Protein AF-A0A151MC25-F1 (afdb_monomer)

Structure (mmCIF, N/CA/C/O backbone):
data_AF-A0A151MC25-F1
#
_entry.id   AF-A0A151MC25-F1
#
loop_
_atom_site.group_PDB
_atom_site.id
_atom_site.type_symbol
_atom_site.label_atom_id
_atom_site.label_alt_id
_atom_site.label_comp_id
_atom_site.label_asym_id
_atom_site.label_entity_id
_atom_site.label_seq_id
_atom_site.pdbx_PDB_ins_code
_atom_site.Cartn_x
_atom_site.Cartn_y
_atom_site.Cartn_z
_atom_site.occupancy
_atom_site.B_iso_or_equiv
_atom_site.auth_seq_id
_atom_site.auth_comp_id
_atom_site.auth_asym_id
_atom_site.auth_atom_id
_atom_site.pdbx_PDB_model_num
ATOM 1 N N . MET A 1 1 ? 89.352 -36.127 -67.874 1.00 38.62 1 MET A N 1
ATOM 2 C CA . MET A 1 1 ? 88.710 -35.243 -66.881 1.00 38.62 1 MET A CA 1
ATOM 3 C C . MET A 1 1 ? 87.278 -35.002 -67.327 1.00 38.62 1 MET A C 1
ATOM 5 O O . MET A 1 1 ? 87.094 -34.119 -68.136 1.00 38.62 1 MET A O 1
ATOM 9 N N . PHE A 1 2 ? 86.301 -35.802 -66.887 1.00 30.55 2 PHE A N 1
ATOM 10 C CA . PHE A 1 2 ? 84.877 -35.431 -66.924 1.00 30.55 2 PHE A CA 1
ATOM 11 C C . PHE A 1 2 ? 84.136 -36.249 -65.858 1.00 30.55 2 PHE A C 1
ATOM 13 O O . PHE A 1 2 ? 84.093 -37.475 -65.927 1.00 30.55 2 PHE A O 1
ATOM 20 N N . ASN A 1 3 ? 83.652 -35.545 -64.834 1.00 30.67 3 ASN A N 1
ATOM 21 C CA . ASN A 1 3 ? 82.920 -36.084 -63.689 1.00 30.67 3 ASN A CA 1
ATOM 22 C C . ASN A 1 3 ? 81.436 -36.269 -64.032 1.00 30.67 3 ASN A C 1
ATOM 24 O O . ASN A 1 3 ? 80.828 -35.402 -64.657 1.00 30.67 3 ASN A O 1
ATOM 28 N N . PHE A 1 4 ? 80.864 -37.370 -63.548 1.00 36.84 4 PHE A N 1
ATOM 29 C CA . PHE A 1 4 ? 79.425 -37.633 -63.460 1.00 36.84 4 PHE A CA 1
ATOM 30 C C . PHE A 1 4 ? 78.938 -37.460 -62.006 1.00 36.84 4 PHE A C 1
ATOM 32 O O . PHE A 1 4 ? 79.755 -37.529 -61.093 1.00 36.84 4 PHE A O 1
ATOM 39 N N . HIS A 1 5 ? 77.606 -37.341 -61.844 1.00 34.91 5 HIS A N 1
ATOM 40 C CA . HIS A 1 5 ? 76.766 -37.216 -60.623 1.00 34.91 5 HIS A CA 1
ATOM 41 C C . HIS A 1 5 ? 76.363 -35.779 -60.234 1.00 34.91 5 HIS A C 1
ATOM 43 O O . HIS A 1 5 ? 77.189 -34.882 -60.256 1.00 34.91 5 HIS A O 1
ATOM 49 N N . PHE A 1 6 ? 75.121 -35.447 -59.850 1.00 30.72 6 PHE A N 1
ATOM 50 C CA . PHE A 1 6 ? 73.870 -36.179 -59.572 1.00 30.72 6 PHE A CA 1
ATOM 51 C C . PHE A 1 6 ? 72.717 -35.147 -59.669 1.00 30.72 6 PHE A C 1
ATOM 53 O O . PHE A 1 6 ? 72.862 -34.039 -59.153 1.00 30.72 6 PHE A O 1
ATOM 60 N N . GLN A 1 7 ? 71.577 -35.461 -60.299 1.00 40.75 7 GLN A N 1
ATOM 61 C CA . GLN A 1 7 ? 70.378 -34.606 -60.245 1.00 40.75 7 GLN A CA 1
ATOM 62 C C . GLN A 1 7 ? 69.626 -34.840 -58.927 1.00 40.75 7 GLN A C 1
ATOM 64 O O . GLN A 1 7 ? 69.287 -35.975 -58.604 1.00 40.75 7 GLN A O 1
ATOM 69 N N . LYS A 1 8 ? 69.302 -33.765 -58.197 1.00 37.19 8 LYS A N 1
ATOM 70 C CA . LYS A 1 8 ? 68.287 -33.777 -57.134 1.00 37.19 8 LYS A CA 1
ATOM 71 C C . LYS A 1 8 ? 67.234 -32.725 -57.473 1.00 37.19 8 LYS A C 1
ATOM 73 O O . LYS A 1 8 ? 67.553 -31.542 -57.583 1.00 37.19 8 LYS A O 1
ATOM 78 N N . GLY A 1 9 ? 66.009 -33.188 -57.715 1.00 43.44 9 GLY A N 1
ATOM 79 C CA . GLY A 1 9 ? 64.860 -32.349 -58.037 1.00 43.44 9 GLY A CA 1
ATOM 80 C C . GLY A 1 9 ? 64.548 -31.345 -56.927 1.00 43.44 9 GLY A C 1
ATOM 81 O O . GLY A 1 9 ? 64.788 -31.610 -55.749 1.00 43.44 9 GLY A O 1
ATOM 82 N N . ARG A 1 10 ? 64.010 -30.188 -57.319 1.00 38.06 10 ARG A N 1
ATOM 83 C CA . ARG A 1 10 ? 63.304 -29.275 -56.419 1.00 38.06 10 ARG A CA 1
ATOM 84 C C . ARG A 1 10 ? 61.880 -29.109 -56.929 1.00 38.06 10 ARG A C 1
ATOM 86 O O . ARG A 1 10 ? 61.659 -28.735 -58.080 1.00 38.06 10 ARG A O 1
ATOM 93 N N . GLU A 1 11 ? 60.962 -29.497 -56.059 1.00 40.81 11 GLU A N 1
ATOM 94 C CA . GLU A 1 11 ? 59.525 -29.591 -56.255 1.00 40.81 11 GLU A CA 1
ATOM 95 C C . GLU A 1 11 ? 58.861 -28.216 -56.378 1.00 40.81 11 GLU A C 1
ATOM 97 O O . GLU A 1 11 ? 59.339 -27.199 -55.875 1.00 40.81 11 GLU A O 1
ATOM 102 N N . LYS A 1 12 ? 57.725 -28.218 -57.079 1.00 44.09 12 LYS A N 1
ATOM 103 C CA . LYS A 1 12 ? 56.773 -27.115 -57.188 1.00 44.09 12 LYS A CA 1
ATOM 104 C C . LYS A 1 12 ? 55.938 -27.036 -55.901 1.00 44.09 12 LYS A C 1
ATOM 106 O O . LYS A 1 12 ? 54.791 -27.467 -55.893 1.00 44.09 12 LYS A O 1
ATOM 111 N N . GLU A 1 13 ? 56.482 -26.468 -54.835 1.00 48.81 13 GLU A N 1
ATOM 112 C CA . GLU A 1 13 ? 55.715 -26.095 -53.637 1.00 48.81 13 GLU A CA 1
ATOM 113 C C . GLU A 1 13 ? 55.647 -24.566 -53.546 1.00 48.81 13 GLU A C 1
ATOM 115 O O . GLU A 1 13 ? 56.547 -23.921 -53.021 1.00 48.81 13 GLU A O 1
ATOM 120 N N . SER A 1 14 ? 54.621 -23.946 -54.134 1.00 53.69 14 SER A N 1
ATOM 121 C CA . SER A 1 14 ? 54.355 -22.513 -53.886 1.00 53.69 14 SER A CA 1
ATOM 122 C C . SER A 1 14 ? 52.929 -22.064 -54.217 1.00 53.69 14 SER A C 1
ATOM 124 O O . SER A 1 14 ? 52.441 -21.104 -53.629 1.00 53.69 14 SER A O 1
ATOM 126 N N . GLY A 1 15 ? 52.216 -22.758 -55.110 1.00 51.25 15 GLY A N 1
ATOM 127 C CA . GLY A 1 15 ? 50.831 -22.408 -55.460 1.00 51.25 15 GLY A CA 1
ATOM 128 C C . GLY A 1 15 ? 49.778 -22.904 -54.461 1.00 51.25 15 GLY A C 1
ATOM 129 O O . GLY A 1 15 ? 48.829 -22.188 -54.152 1.00 51.25 15 GLY A O 1
ATOM 130 N N . SER A 1 16 ? 49.953 -24.113 -53.921 1.00 53.09 16 SER A N 1
ATOM 131 C CA . SER A 1 16 ? 48.947 -24.795 -53.094 1.00 53.09 16 SER A CA 1
ATOM 132 C C . SER A 1 16 ? 48.863 -24.256 -51.663 1.00 53.09 16 SER A C 1
ATOM 134 O O . SER A 1 16 ? 47.763 -24.104 -51.135 1.00 53.09 16 SER A O 1
ATOM 136 N N . GLU A 1 17 ? 49.990 -23.911 -51.033 1.00 53.66 17 GLU A N 1
ATOM 137 C CA . GLU A 1 17 ? 50.002 -23.368 -49.666 1.00 53.66 17 GLU A CA 1
ATOM 138 C C . GLU A 1 17 ? 49.425 -21.951 -49.585 1.00 53.66 17 GLU A C 1
ATOM 140 O O . GLU A 1 17 ? 48.673 -21.645 -48.659 1.00 53.66 17 GLU A O 1
ATOM 145 N N . LEU A 1 18 ? 49.707 -21.102 -50.577 1.00 55.94 18 LEU A N 1
ATOM 146 C CA . LEU A 1 18 ? 49.169 -19.741 -50.667 1.00 55.94 18 LEU A CA 1
ATOM 147 C C . LEU A 1 18 ? 47.653 -19.735 -50.917 1.00 55.94 18 LEU A C 1
ATOM 149 O O . LEU A 1 18 ? 46.936 -18.923 -50.328 1.00 55.94 18 LEU A O 1
ATOM 153 N N . GLU A 1 19 ? 47.134 -20.655 -51.736 1.00 57.59 19 GLU A N 1
ATOM 154 C CA . GLU A 1 19 ? 45.685 -20.837 -51.899 1.00 57.59 19 GLU A CA 1
ATOM 155 C C . GLU A 1 19 ? 45.020 -21.425 -50.651 1.00 57.59 19 GLU A C 1
ATOM 157 O O . GLU A 1 19 ? 43.921 -21.002 -50.283 1.00 57.59 19 GLU A O 1
ATOM 162 N N . LEU A 1 20 ? 45.681 -22.359 -49.960 1.00 52.81 20 LEU A N 1
ATOM 163 C CA . LEU A 1 20 ? 45.168 -22.953 -48.727 1.00 52.81 20 LEU A CA 1
ATOM 164 C C . LEU A 1 20 ? 45.132 -21.931 -47.580 1.00 52.81 20 LEU A C 1
ATOM 166 O O . LEU A 1 20 ? 44.162 -21.894 -46.822 1.00 52.81 20 LEU A O 1
ATOM 170 N N . GLN A 1 21 ? 46.139 -21.059 -47.477 1.00 58.50 21 GLN A N 1
ATOM 171 C CA . GLN A 1 21 ? 46.165 -19.952 -46.517 1.00 58.50 21 GLN A CA 1
ATOM 172 C C . GLN A 1 21 ? 45.106 -18.888 -46.835 1.00 58.50 21 GLN A C 1
ATOM 174 O O . GLN A 1 21 ? 44.407 -18.449 -45.921 1.00 58.50 21 GLN A O 1
ATOM 179 N N . LYS A 1 22 ? 44.903 -18.533 -48.114 1.00 54.03 22 LYS A N 1
ATOM 180 C CA . LYS A 1 22 ? 43.809 -17.638 -48.538 1.00 54.03 22 LYS A CA 1
ATOM 181 C C . LYS A 1 22 ? 42.427 -18.243 -48.270 1.00 54.03 22 LYS A C 1
ATOM 183 O O . LYS A 1 22 ? 41.544 -17.552 -47.770 1.00 54.03 22 LYS A O 1
ATOM 188 N N . LYS A 1 23 ? 42.215 -19.540 -48.522 1.00 55.22 23 LYS A N 1
ATOM 189 C CA . LYS A 1 23 ? 40.953 -20.222 -48.173 1.00 55.22 23 LYS A CA 1
ATOM 190 C C . LYS A 1 23 ? 40.713 -20.247 -46.662 1.00 55.22 23 LYS A C 1
ATOM 192 O O . LYS A 1 23 ? 39.598 -19.964 -46.232 1.00 55.22 23 LYS A O 1
ATOM 197 N N . LYS A 1 24 ? 41.746 -20.523 -45.854 1.00 57.19 24 LYS A N 1
ATOM 198 C CA . LYS A 1 24 ? 41.664 -20.502 -44.381 1.00 57.19 24 LYS A CA 1
ATOM 199 C C . LYS A 1 24 ? 41.358 -19.104 -43.833 1.00 57.19 24 LYS A C 1
ATOM 201 O O . LYS A 1 24 ? 40.526 -18.989 -42.936 1.00 57.19 24 LYS A O 1
ATOM 206 N N . SER A 1 25 ? 41.964 -18.048 -44.381 1.00 58.19 25 SER A N 1
ATOM 207 C CA . SER A 1 25 ? 41.665 -16.670 -43.967 1.00 58.19 25 SER A CA 1
ATOM 208 C C . SER A 1 25 ? 40.246 -16.247 -44.358 1.00 58.19 25 SER A C 1
ATOM 210 O O . SER A 1 25 ? 39.551 -15.632 -43.556 1.00 58.19 25 SER A O 1
ATOM 212 N N . THR A 1 26 ? 39.762 -16.658 -45.532 1.00 59.62 26 THR A N 1
ATOM 213 C CA . THR A 1 26 ? 38.399 -16.340 -45.989 1.00 59.62 26 THR A CA 1
ATOM 214 C C . THR A 1 26 ? 37.328 -17.085 -45.176 1.00 59.62 26 THR A C 1
ATOM 216 O O . THR A 1 26 ? 36.330 -16.485 -44.784 1.00 59.62 26 THR A O 1
ATOM 219 N N . LEU A 1 27 ? 37.558 -18.361 -44.835 1.00 59.94 27 LEU A N 1
ATOM 220 C CA . LEU A 1 27 ? 36.696 -19.150 -43.938 1.00 59.94 27 LEU A CA 1
ATOM 221 C C . LEU A 1 27 ? 36.665 -18.582 -42.509 1.00 59.94 27 LEU A C 1
ATOM 223 O O . LEU A 1 27 ? 35.609 -18.562 -41.876 1.00 59.94 27 LEU A O 1
ATOM 227 N N . SER A 1 28 ? 37.802 -18.087 -42.014 1.00 67.31 28 SER A N 1
ATOM 228 C CA . SER A 1 28 ? 37.920 -17.392 -40.722 1.00 67.31 28 SER A CA 1
ATOM 229 C C . SER A 1 28 ? 37.102 -16.093 -40.694 1.00 67.31 28 SER A C 1
ATOM 231 O O . SER A 1 28 ? 36.333 -15.851 -39.765 1.00 67.31 28 SER A O 1
ATOM 233 N N . VAL A 1 29 ? 37.169 -15.291 -41.761 1.00 65.88 29 VAL A N 1
ATOM 234 C CA . VAL A 1 29 ? 36.384 -14.052 -41.873 1.00 65.88 29 VAL A CA 1
ATOM 235 C C . VAL A 1 29 ? 34.886 -14.344 -42.019 1.00 65.88 29 VAL A C 1
ATOM 237 O O . VAL A 1 29 ? 34.077 -13.678 -41.379 1.00 65.88 29 VAL A O 1
ATOM 240 N N . GLN A 1 30 ? 34.493 -15.359 -42.796 1.00 63.78 30 GLN A N 1
ATOM 241 C CA . GLN A 1 30 ? 33.086 -15.757 -42.941 1.00 63.78 30 GLN A CA 1
ATOM 242 C C . GLN A 1 30 ? 32.481 -16.291 -41.640 1.00 63.78 30 GLN A C 1
ATOM 244 O O . GLN A 1 30 ? 31.344 -15.955 -41.324 1.00 63.78 30 GLN A O 1
ATOM 249 N N . SER A 1 31 ? 33.228 -17.085 -40.869 1.00 65.00 31 SER A N 1
ATOM 250 C CA . SER A 1 31 ? 32.780 -17.594 -39.565 1.00 65.00 31 SER A CA 1
ATOM 251 C C . SER A 1 31 ? 32.709 -16.493 -38.503 1.00 65.00 31 SER A C 1
ATOM 253 O O . SER A 1 31 ? 31.756 -16.466 -37.724 1.00 65.00 31 SER A O 1
ATOM 255 N N . ALA A 1 32 ? 33.630 -15.524 -38.526 1.00 65.56 32 ALA A N 1
ATOM 256 C CA . ALA A 1 32 ? 33.551 -14.323 -37.698 1.00 65.56 32 ALA A CA 1
ATOM 257 C C . ALA A 1 32 ? 32.349 -13.438 -38.074 1.00 65.56 32 ALA A C 1
ATOM 259 O O . ALA A 1 32 ? 31.610 -13.011 -37.190 1.00 65.56 32 ALA A O 1
ATOM 260 N N . LEU A 1 33 ? 32.090 -13.220 -39.371 1.00 60.56 33 LEU A N 1
ATOM 261 C CA . LEU A 1 33 ? 30.874 -12.543 -39.835 1.00 60.56 33 LEU A CA 1
ATOM 262 C C . LEU A 1 33 ? 29.628 -13.299 -39.369 1.00 60.56 33 LEU A C 1
ATOM 264 O O . LEU A 1 33 ? 28.731 -12.701 -38.785 1.00 60.56 33 LEU A O 1
ATOM 268 N N . TYR A 1 34 ? 29.579 -14.616 -39.564 1.00 63.00 34 TYR A N 1
ATOM 269 C CA . TYR A 1 34 ? 28.436 -15.428 -39.159 1.00 63.00 34 TYR A CA 1
ATOM 270 C C . TYR A 1 34 ? 28.182 -15.322 -37.651 1.00 63.00 34 TYR A C 1
ATOM 272 O O . TYR A 1 34 ? 27.043 -15.131 -37.251 1.00 63.00 34 TYR A O 1
ATOM 280 N N . ALA A 1 35 ? 29.221 -15.331 -36.812 1.00 62.34 35 ALA A N 1
ATOM 281 C CA . ALA A 1 35 ? 29.096 -15.134 -35.366 1.00 62.34 35 ALA A CA 1
ATOM 282 C C . ALA A 1 35 ? 28.665 -13.706 -34.967 1.00 62.34 35 ALA A C 1
ATOM 284 O O . ALA A 1 35 ? 27.951 -13.525 -33.981 1.00 62.34 35 ALA A O 1
ATOM 285 N N . VAL A 1 36 ? 29.068 -12.685 -35.733 1.00 62.34 36 VAL A N 1
ATOM 286 C CA . VAL A 1 36 ? 28.658 -11.286 -35.518 1.00 62.34 36 VAL A CA 1
ATOM 287 C C . VAL A 1 36 ? 27.198 -11.059 -35.932 1.00 62.34 36 VAL A C 1
ATOM 289 O O . VAL A 1 36 ? 26.473 -10.348 -35.233 1.00 62.34 36 VAL A O 1
ATOM 292 N N . PHE A 1 37 ? 26.746 -11.687 -37.022 1.00 61.62 37 PHE A N 1
ATOM 293 C CA . PHE A 1 37 ? 25.394 -11.527 -37.569 1.00 61.62 37 PHE A CA 1
ATOM 294 C C . PHE A 1 37 ? 24.361 -12.490 -36.951 1.00 61.62 37 PHE A C 1
ATOM 296 O O . PHE A 1 37 ? 23.214 -12.092 -36.747 1.00 61.62 37 PHE A O 1
ATOM 303 N N . TYR A 1 38 ? 24.750 -13.711 -36.565 1.00 60.38 38 TYR A N 1
ATOM 304 C CA . TYR A 1 38 ? 23.901 -14.679 -35.856 1.00 60.38 38 TYR A CA 1
ATOM 305 C C . TYR A 1 38 ? 24.089 -14.590 -34.342 1.00 60.38 38 TYR A C 1
ATOM 307 O O . TYR A 1 38 ? 24.513 -15.531 -33.669 1.00 60.38 38 TYR A O 1
ATOM 315 N N . ARG A 1 39 ? 23.694 -13.457 -33.760 1.00 69.25 39 ARG A N 1
ATOM 316 C CA . ARG A 1 39 ? 23.384 -13.455 -32.328 1.00 69.25 39 ARG A CA 1
ATOM 317 C C . ARG A 1 39 ? 22.097 -14.240 -32.123 1.00 69.25 39 ARG A C 1
ATOM 319 O O . ARG A 1 39 ? 21.081 -13.917 -32.737 1.00 69.25 39 ARG A O 1
ATOM 326 N N . LYS A 1 40 ? 22.130 -15.258 -31.261 1.00 81.50 40 LYS A N 1
ATOM 327 C CA . LYS A 1 40 ? 20.924 -15.986 -30.850 1.00 81.50 40 LYS A CA 1
ATOM 328 C C . LYS A 1 40 ? 19.934 -14.973 -30.270 1.00 81.50 40 LYS A C 1
ATOM 330 O O . LYS A 1 40 ? 20.218 -14.346 -29.254 1.00 81.50 40 LYS A O 1
ATOM 335 N N . ARG A 1 41 ? 18.804 -14.779 -30.949 1.00 81.50 41 ARG A N 1
ATOM 336 C CA . ARG A 1 41 ? 17.711 -13.916 -30.489 1.00 81.50 41 ARG A CA 1
ATOM 337 C C . ARG A 1 41 ? 16.647 -14.771 -29.822 1.00 81.50 41 ARG A C 1
ATOM 339 O O . ARG A 1 41 ? 16.460 -15.930 -30.187 1.00 81.50 41 ARG A O 1
ATOM 346 N N . VAL A 1 42 ? 15.957 -14.181 -28.859 1.00 84.62 42 VAL A N 1
ATOM 347 C CA . VAL A 1 42 ? 14.803 -14.785 -28.197 1.00 84.62 42 VAL A CA 1
ATOM 348 C C . VAL A 1 42 ? 13.597 -13.916 -28.521 1.00 84.62 42 VAL A C 1
ATOM 350 O O . VAL A 1 42 ? 13.682 -12.694 -28.424 1.00 84.62 42 VAL A O 1
ATOM 353 N N . GLN A 1 43 ? 12.500 -14.538 -28.942 1.00 88.56 43 GLN A N 1
ATOM 354 C CA . GLN A 1 43 ? 11.207 -13.868 -29.035 1.00 88.56 43 GLN A CA 1
ATOM 355 C C . GLN A 1 43 ? 10.469 -14.071 -27.716 1.00 88.56 43 GLN A C 1
ATOM 357 O O . GLN A 1 43 ? 10.375 -15.195 -27.225 1.00 88.56 43 GLN A O 1
ATOM 362 N N . VAL A 1 44 ? 9.973 -12.980 -27.142 1.00 88.00 44 VAL A N 1
ATOM 363 C CA . VAL A 1 44 ? 9.239 -12.979 -25.876 1.00 88.00 44 VAL A CA 1
ATOM 364 C C . VAL A 1 44 ? 7.909 -12.279 -26.111 1.00 88.00 44 VAL A C 1
ATOM 366 O O . VAL A 1 44 ? 7.868 -11.234 -26.756 1.00 88.00 44 VAL A O 1
ATOM 369 N N . ASN A 1 45 ? 6.824 -12.860 -25.603 1.00 92.12 45 ASN A N 1
ATOM 370 C CA . ASN A 1 45 ? 5.515 -12.220 -25.607 1.00 92.12 45 ASN A CA 1
ATOM 371 C C . ASN A 1 45 ? 5.395 -11.333 -24.362 1.00 92.12 45 ASN A C 1
ATOM 373 O O . ASN A 1 45 ? 5.202 -11.834 -23.253 1.00 92.12 45 ASN A O 1
ATOM 377 N N . ILE A 1 46 ? 5.552 -10.027 -24.554 1.00 93.88 46 ILE A N 1
ATOM 378 C CA . ILE A 1 46 ? 5.441 -9.008 -23.513 1.00 93.88 46 ILE A CA 1
ATOM 379 C C . ILE A 1 46 ? 4.649 -7.822 -24.058 1.00 93.88 46 ILE A C 1
ATOM 381 O O . ILE A 1 46 ? 4.739 -7.500 -25.241 1.00 93.88 46 ILE A O 1
ATOM 385 N N . ASP A 1 47 ? 3.861 -7.200 -23.192 1.00 94.12 47 ASP A N 1
ATOM 386 C CA . ASP A 1 47 ? 3.068 -6.008 -23.472 1.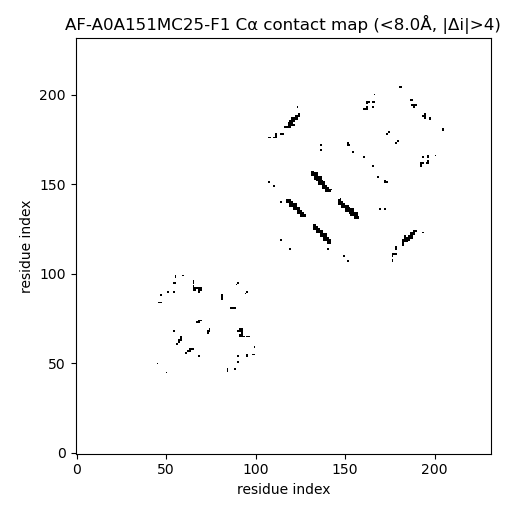00 94.12 47 ASP A CA 1
ATOM 387 C C . ASP A 1 47 ? 3.415 -4.909 -22.454 1.00 94.12 47 ASP A C 1
ATOM 389 O O . ASP A 1 47 ? 4.174 -5.138 -21.505 1.00 94.12 47 ASP A O 1
ATOM 393 N N . GLU A 1 48 ? 2.883 -3.703 -22.667 1.00 93.06 48 GLU A N 1
ATOM 394 C CA . GLU A 1 48 ? 3.181 -2.546 -21.817 1.00 93.06 48 GLU A CA 1
ATOM 395 C C . GLU A 1 48 ? 2.787 -2.782 -20.352 1.00 93.06 48 GLU A C 1
ATOM 397 O O . GLU A 1 48 ? 3.553 -2.444 -19.450 1.00 93.06 48 GLU A O 1
ATOM 402 N N . SER A 1 49 ? 1.621 -3.397 -20.114 1.00 93.31 49 SER A N 1
ATOM 403 C CA . SER A 1 49 ? 1.112 -3.655 -18.763 1.00 93.31 49 SER A CA 1
ATOM 404 C C . SER A 1 49 ? 2.042 -4.593 -18.012 1.00 93.31 49 SER A C 1
ATOM 406 O O . SER A 1 49 ? 2.512 -4.246 -16.934 1.00 93.31 49 SER A O 1
ATOM 408 N N . LYS A 1 50 ? 2.395 -5.735 -18.615 1.00 95.25 50 LYS A N 1
ATOM 409 C CA . LYS A 1 50 ? 3.302 -6.711 -17.999 1.00 95.25 50 LYS A CA 1
ATOM 410 C C . LYS A 1 50 ? 4.656 -6.110 -17.668 1.00 95.25 50 LYS A C 1
ATOM 412 O O . LYS A 1 50 ? 5.221 -6.437 -16.630 1.00 95.25 50 LYS A O 1
ATOM 417 N N . LEU A 1 51 ? 5.191 -5.255 -18.541 1.00 95.31 51 LEU A N 1
ATOM 418 C CA . LEU A 1 51 ? 6.470 -4.602 -18.284 1.00 95.31 51 LEU A CA 1
ATOM 419 C C . LEU A 1 51 ? 6.375 -3.631 -17.098 1.00 95.31 51 LEU A C 1
ATOM 421 O O . LEU A 1 51 ? 7.262 -3.627 -16.245 1.00 95.31 51 LEU A O 1
ATOM 425 N N . VAL A 1 52 ? 5.312 -2.824 -17.033 1.00 94.69 52 VAL A N 1
ATOM 426 C CA . VAL A 1 52 ? 5.082 -1.887 -15.923 1.00 94.69 52 VAL A CA 1
ATOM 427 C C . VAL A 1 52 ? 4.863 -2.642 -14.614 1.00 94.69 52 VAL A C 1
ATOM 429 O O . VAL A 1 52 ? 5.519 -2.318 -13.625 1.00 94.69 52 VAL A O 1
ATOM 432 N N . ASP A 1 53 ? 4.024 -3.677 -14.611 1.00 94.69 53 ASP A N 1
ATOM 433 C CA . ASP A 1 53 ? 3.746 -4.506 -13.434 1.00 94.69 53 ASP A CA 1
ATOM 434 C C . ASP A 1 53 ? 5.028 -5.182 -12.922 1.00 94.69 53 ASP A C 1
ATOM 436 O O . ASP A 1 53 ? 5.338 -5.114 -11.730 1.00 94.69 53 ASP A O 1
ATOM 440 N N . ALA A 1 54 ? 5.855 -5.711 -13.832 1.00 95.19 54 ALA A N 1
ATOM 441 C CA . ALA A 1 54 ? 7.163 -6.280 -13.505 1.00 95.19 54 ALA A CA 1
ATOM 442 C C . ALA A 1 54 ? 8.167 -5.248 -12.959 1.00 95.19 54 ALA A C 1
ATOM 444 O O . ALA A 1 54 ? 9.142 -5.627 -12.313 1.00 95.19 54 ALA A O 1
ATOM 445 N N . CYS A 1 55 ? 7.960 -3.949 -13.199 1.00 95.81 55 CYS A N 1
ATOM 446 C CA . CYS A 1 55 ? 8.759 -2.884 -12.590 1.00 95.81 55 CYS A CA 1
ATOM 447 C C . CYS A 1 55 ? 8.190 -2.418 -11.239 1.00 95.81 55 CYS A C 1
ATOM 449 O O . CYS A 1 55 ? 8.953 -1.951 -10.392 1.00 95.81 55 CYS A O 1
ATOM 451 N N . VAL A 1 56 ? 6.878 -2.555 -11.013 1.00 96.38 56 VAL A N 1
ATOM 452 C CA . VAL A 1 56 ? 6.216 -2.262 -9.728 1.00 96.38 56 VAL A CA 1
ATOM 453 C C . VAL A 1 56 ? 6.569 -3.323 -8.685 1.00 96.38 56 VAL A C 1
ATOM 455 O O . VAL A 1 56 ? 6.917 -2.979 -7.556 1.00 96.38 56 VAL A O 1
ATOM 458 N N . GLU A 1 57 ? 6.562 -4.600 -9.062 1.00 96.12 57 GLU A N 1
ATOM 459 C CA . GLU A 1 57 ? 6.796 -5.715 -8.138 1.00 96.12 57 GLU A CA 1
ATOM 460 C C . GLU A 1 57 ? 8.129 -5.619 -7.357 1.00 96.12 57 GLU A C 1
ATOM 462 O O . GLU A 1 57 ? 8.098 -5.729 -6.128 1.00 96.12 57 GLU A O 1
ATOM 467 N N . PRO A 1 58 ? 9.291 -5.307 -7.970 1.00 95.19 58 PRO A N 1
ATOM 468 C CA . PRO A 1 58 ? 10.547 -5.147 -7.243 1.00 95.19 58 PRO A CA 1
ATOM 469 C C . PRO A 1 58 ? 10.488 -4.136 -6.097 1.00 95.19 58 PRO A C 1
ATOM 471 O O . PRO A 1 58 ? 11.110 -4.354 -5.053 1.00 95.19 58 PRO A O 1
ATOM 474 N N . VAL A 1 59 ? 9.761 -3.030 -6.278 1.00 95.69 59 VAL A N 1
ATOM 475 C CA . VAL A 1 59 ? 9.679 -1.965 -5.269 1.00 95.69 59 VAL A CA 1
ATOM 476 C C . VAL A 1 59 ? 8.615 -2.248 -4.210 1.00 95.69 59 VAL A C 1
ATOM 478 O O . VAL A 1 59 ? 8.787 -1.837 -3.064 1.00 95.69 59 VAL A O 1
ATOM 481 N N . THR A 1 60 ? 7.551 -2.982 -4.546 1.00 94.62 60 THR A N 1
ATOM 482 C CA . THR A 1 60 ? 6.467 -3.304 -3.602 1.00 94.62 60 THR A CA 1
ATOM 483 C C . THR A 1 60 ? 6.685 -4.611 -2.848 1.00 94.62 60 THR A C 1
ATOM 485 O O . THR A 1 60 ? 6.389 -4.689 -1.659 1.00 94.62 60 THR A O 1
ATOM 488 N N . CYS A 1 61 ? 7.199 -5.641 -3.517 1.00 94.31 61 CYS A N 1
ATOM 489 C CA . CYS A 1 61 ? 7.272 -7.011 -3.007 1.00 94.31 61 CYS A CA 1
ATOM 490 C C . CYS A 1 61 ? 8.702 -7.426 -2.646 1.00 94.31 61 CYS A C 1
ATOM 492 O O . CYS A 1 61 ? 8.903 -8.169 -1.689 1.00 94.31 61 CYS A O 1
ATOM 494 N N . ASN A 1 62 ? 9.711 -6.927 -3.368 1.00 95.06 62 ASN A N 1
ATOM 495 C CA . ASN A 1 62 ? 11.112 -7.313 -3.154 1.00 95.06 62 ASN A CA 1
ATOM 496 C C . ASN A 1 62 ? 11.929 -6.268 -2.375 1.00 95.06 62 ASN A C 1
ATOM 498 O O . ASN A 1 62 ? 13.141 -6.436 -2.217 1.00 95.06 62 ASN A O 1
ATOM 502 N N . GLY A 1 63 ? 11.293 -5.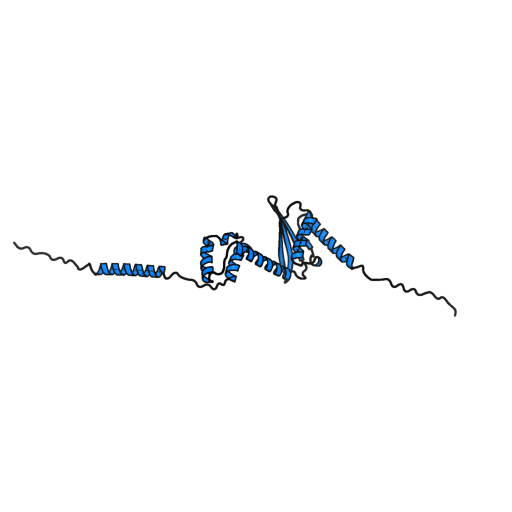189 -1.906 1.00 92.44 63 GLY A N 1
ATOM 503 C CA . GLY A 1 63 ? 11.921 -4.165 -1.066 1.00 92.44 63 GLY A CA 1
ATOM 504 C C . GLY A 1 63 ? 13.028 -3.368 -1.764 1.00 92.44 63 GLY A C 1
ATOM 505 O O . GLY A 1 63 ? 13.972 -2.918 -1.112 1.00 92.44 63 GLY A O 1
ATOM 506 N N . ARG A 1 64 ? 12.968 -3.226 -3.093 1.00 95.69 64 ARG A N 1
ATOM 507 C CA . ARG A 1 64 ? 13.946 -2.440 -3.855 1.00 95.69 64 ARG A CA 1
ATOM 508 C C . ARG A 1 64 ? 13.603 -0.953 -3.836 1.00 95.69 64 ARG A C 1
ATOM 510 O O . ARG A 1 64 ? 12.445 -0.557 -3.777 1.00 95.69 64 ARG A O 1
ATOM 517 N N . SER A 1 65 ? 14.639 -0.120 -3.906 1.00 95.88 65 SER A N 1
ATOM 518 C CA . SER A 1 65 ? 14.480 1.329 -4.052 1.00 95.88 65 SER A CA 1
ATOM 519 C C . SER A 1 65 ? 13.911 1.673 -5.428 1.00 95.88 65 SER A C 1
ATOM 521 O O . SER A 1 65 ? 14.266 1.040 -6.422 1.00 95.88 65 SER A O 1
ATOM 523 N N . PHE A 1 66 ? 13.124 2.749 -5.510 1.00 95.75 66 PHE A N 1
ATOM 524 C CA . PHE A 1 66 ? 12.695 3.336 -6.786 1.00 95.75 66 PHE A CA 1
ATOM 525 C C . PHE A 1 66 ? 13.871 3.691 -7.709 1.00 95.75 66 PHE A C 1
ATOM 527 O O . PHE A 1 66 ? 13.725 3.651 -8.928 1.00 95.75 66 PHE A O 1
ATOM 534 N N . THR A 1 67 ? 15.039 3.999 -7.136 1.00 95.62 67 THR A N 1
ATOM 535 C CA . THR A 1 67 ? 16.263 4.318 -7.887 1.00 95.62 67 THR A CA 1
ATOM 536 C C . THR A 1 67 ? 16.785 3.141 -8.715 1.00 95.62 67 THR A C 1
ATOM 538 O O . THR A 1 67 ? 17.556 3.367 -9.635 1.00 95.62 67 THR A O 1
ATOM 541 N N . LEU A 1 68 ? 16.326 1.904 -8.470 1.00 95.94 68 LEU A N 1
ATOM 542 C CA . LEU A 1 68 ? 16.648 0.740 -9.310 1.00 95.94 68 LEU A CA 1
ATOM 543 C C . LEU A 1 68 ? 16.345 0.999 -10.795 1.00 95.94 68 LEU A C 1
ATOM 545 O O . LEU A 1 68 ? 17.075 0.544 -11.669 1.00 95.94 68 LEU A O 1
ATOM 549 N N . MET A 1 69 ? 15.292 1.769 -11.084 1.00 95.06 69 MET A N 1
ATOM 550 C CA . MET A 1 69 ? 14.884 2.112 -12.452 1.00 95.06 69 MET A CA 1
ATOM 551 C C . MET A 1 69 ? 15.902 3.010 -13.172 1.00 95.06 69 MET A C 1
ATOM 553 O O . MET A 1 69 ? 15.850 3.183 -14.387 1.00 95.06 69 MET A O 1
ATOM 557 N N . GLU A 1 70 ? 16.826 3.611 -12.427 1.00 93.69 70 GLU A N 1
ATOM 558 C CA . GLU A 1 70 ? 17.869 4.490 -12.947 1.00 93.69 70 GLU A CA 1
ATOM 559 C C . GLU A 1 70 ? 19.202 3.758 -13.134 1.00 93.69 70 GLU A C 1
ATOM 561 O O . GLU A 1 70 ? 20.059 4.249 -13.877 1.00 93.69 70 GLU A O 1
ATOM 566 N N . ASP A 1 71 ? 19.351 2.572 -12.536 1.00 95.44 71 ASP A N 1
ATOM 567 C CA . ASP A 1 71 ? 20.577 1.788 -12.573 1.00 95.44 71 ASP A CA 1
ATOM 568 C C . ASP A 1 71 ? 20.916 1.360 -14.002 1.00 95.44 71 ASP A C 1
ATOM 570 O O . ASP A 1 71 ? 20.123 0.740 -14.715 1.00 95.44 71 ASP A O 1
ATOM 574 N N . SER A 1 72 ? 22.157 1.628 -14.414 1.00 96.88 72 SER A N 1
ATOM 575 C CA . SER A 1 72 ? 22.617 1.344 -15.780 1.00 96.88 72 SER A CA 1
ATOM 576 C C . SER A 1 72 ? 22.498 -0.134 -16.173 1.00 96.88 72 SER A C 1
ATOM 578 O O . SER A 1 72 ? 22.232 -0.445 -17.332 1.00 96.88 72 SER A O 1
ATOM 580 N N . GLY A 1 73 ? 22.688 -1.054 -15.222 1.00 97.19 73 GLY A N 1
ATOM 581 C CA . GLY A 1 73 ? 22.522 -2.489 -15.451 1.00 97.19 73 GLY A CA 1
ATOM 582 C C . GLY A 1 73 ? 21.067 -2.871 -15.710 1.00 97.19 73 GLY A C 1
ATOM 583 O O . GLY A 1 73 ? 20.803 -3.670 -16.604 1.00 97.19 73 GLY A O 1
ATOM 584 N N . PHE A 1 74 ? 20.133 -2.261 -14.978 1.00 95.81 74 PHE A N 1
ATOM 585 C CA . PHE A 1 74 ? 18.705 -2.501 -15.150 1.00 95.81 74 PHE A CA 1
ATOM 586 C C . PHE A 1 74 ? 18.205 -1.909 -16.473 1.00 95.81 74 PHE A C 1
ATOM 588 O O . PHE A 1 74 ? 17.581 -2.616 -17.259 1.00 95.81 74 PHE A O 1
ATOM 595 N N . LYS A 1 75 ? 18.599 -0.669 -16.790 1.00 95.50 75 LYS A N 1
ATOM 596 C CA . LYS A 1 75 ? 18.320 -0.005 -18.077 1.00 95.50 75 LYS A CA 1
ATOM 597 C C . LYS A 1 75 ? 18.772 -0.811 -19.290 1.00 95.50 75 LYS A C 1
ATOM 599 O O . LYS A 1 75 ? 18.002 -1.015 -20.218 1.00 95.50 75 LYS A O 1
ATOM 604 N N . LYS A 1 76 ? 19.969 -1.406 -19.242 1.00 96.75 76 LYS A N 1
ATOM 605 C CA . LYS A 1 76 ? 20.455 -2.311 -20.306 1.00 96.75 76 LYS A CA 1
ATOM 606 C C . LYS A 1 76 ? 19.544 -3.516 -20.566 1.00 96.75 76 LYS A C 1
ATOM 608 O O . LYS A 1 76 ? 19.632 -4.101 -21.643 1.00 96.75 76 LYS A O 1
ATOM 613 N N . ILE A 1 77 ? 18.726 -3.911 -19.592 1.00 94.75 77 ILE A N 1
ATOM 614 C CA . ILE A 1 77 ? 17.762 -5.007 -19.718 1.00 94.75 77 ILE A CA 1
ATOM 615 C C . ILE A 1 77 ? 16.413 -4.477 -20.216 1.00 94.75 77 ILE A C 1
ATOM 617 O O . ILE A 1 77 ? 15.840 -5.072 -21.126 1.00 94.75 77 ILE A O 1
ATOM 621 N N . ILE A 1 78 ? 15.908 -3.379 -19.640 1.00 94.44 78 ILE A N 1
ATOM 622 C CA . ILE A 1 78 ? 14.552 -2.882 -19.922 1.00 94.44 78 ILE A CA 1
ATOM 623 C C . ILE A 1 78 ? 14.459 -2.008 -21.176 1.00 94.44 78 ILE A C 1
ATOM 625 O O . ILE A 1 78 ? 13.467 -2.106 -21.894 1.00 94.44 78 ILE A O 1
ATOM 629 N N . ASP A 1 79 ? 15.476 -1.202 -21.486 1.00 94.44 79 ASP A N 1
ATOM 630 C CA . ASP A 1 79 ? 15.433 -0.242 -22.595 1.00 94.44 79 ASP A CA 1
ATOM 631 C C . ASP A 1 79 ? 15.204 -0.938 -23.950 1.00 94.44 79 ASP A C 1
ATOM 633 O O . ASP A 1 79 ? 14.310 -0.509 -24.679 1.00 94.44 79 ASP A O 1
ATOM 637 N N . PRO A 1 80 ? 15.866 -2.074 -24.277 1.00 93.31 80 PRO A N 1
ATOM 638 C CA . PRO A 1 80 ? 15.583 -2.801 -25.517 1.00 93.31 80 PRO A CA 1
ATOM 639 C C . PRO A 1 80 ? 14.138 -3.308 -25.618 1.00 93.31 80 PRO A C 1
ATOM 641 O O . PRO A 1 80 ? 13.602 -3.461 -26.716 1.00 93.31 80 PRO A O 1
ATOM 644 N N . ILE A 1 81 ? 13.501 -3.593 -24.479 1.00 94.38 81 ILE A N 1
ATOM 645 C CA . ILE A 1 81 ? 12.105 -4.035 -24.426 1.00 94.38 81 ILE A CA 1
ATOM 646 C C . ILE A 1 81 ? 11.182 -2.839 -24.669 1.00 94.38 81 ILE A C 1
ATOM 648 O O . ILE A 1 81 ? 10.263 -2.938 -25.477 1.00 94.38 81 ILE A O 1
ATOM 652 N N . ILE A 1 82 ? 11.452 -1.700 -24.023 1.00 94.12 82 ILE A N 1
ATOM 653 C CA . ILE A 1 82 ? 10.710 -0.446 -24.223 1.00 94.12 82 ILE A CA 1
ATOM 654 C C . ILE A 1 82 ? 10.781 -0.014 -25.692 1.00 94.12 82 ILE A C 1
ATOM 656 O O . ILE A 1 82 ? 9.755 0.307 -26.293 1.00 94.12 82 ILE A O 1
ATOM 660 N N 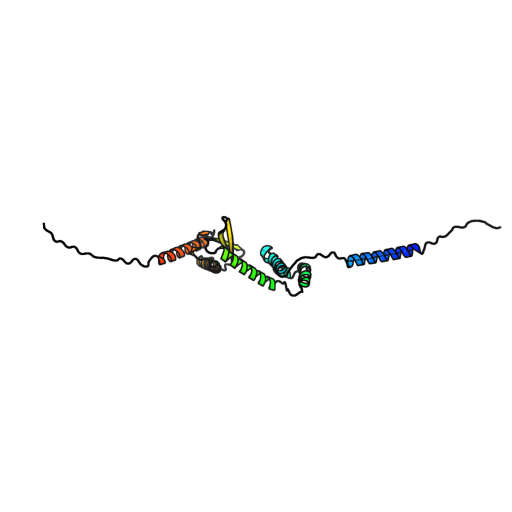. GLU A 1 83 ? 11.971 -0.059 -26.292 1.00 93.56 83 GLU A N 1
ATOM 661 C CA . GLU A 1 83 ? 12.175 0.202 -27.719 1.00 93.56 83 GLU A CA 1
ATOM 662 C C . GLU A 1 83 ? 11.377 -0.779 -28.589 1.00 93.56 83 GLU A C 1
ATOM 664 O O . GLU A 1 83 ? 10.681 -0.358 -29.514 1.00 93.56 83 GLU A O 1
ATOM 669 N N . GLY A 1 84 ? 11.411 -2.076 -28.260 1.00 91.94 84 GLY A N 1
ATOM 670 C CA . GLY A 1 84 ? 10.654 -3.118 -28.959 1.00 91.94 84 GLY A CA 1
ATOM 671 C C . GLY A 1 84 ? 9.131 -2.951 -28.886 1.00 91.94 84 GLY A C 1
ATOM 672 O O . GLY A 1 84 ? 8.434 -3.338 -29.821 1.00 91.94 84 GLY A O 1
ATOM 673 N N . LEU A 1 85 ? 8.619 -2.329 -27.820 1.00 91.94 85 LEU A N 1
ATOM 674 C CA . LEU A 1 85 ? 7.205 -1.968 -27.652 1.00 91.94 85 LEU A CA 1
ATOM 675 C C . LEU A 1 85 ? 6.831 -0.639 -28.339 1.00 91.94 85 LEU A C 1
ATOM 677 O O . LEU A 1 85 ? 5.679 -0.213 -28.285 1.00 91.94 85 LEU A O 1
ATOM 681 N N . GLY A 1 86 ? 7.777 0.018 -29.019 1.00 90.06 86 GLY A N 1
ATOM 682 C CA . GLY A 1 86 ? 7.550 1.257 -29.766 1.00 90.06 86 GLY A CA 1
ATOM 683 C C . GLY A 1 86 ? 7.978 2.536 -29.041 1.00 90.06 86 GLY A C 1
ATOM 684 O O . GLY A 1 86 ? 7.650 3.624 -29.510 1.00 90.06 86 GLY A O 1
ATOM 685 N N . GLY A 1 87 ? 8.696 2.433 -27.915 1.00 85.50 87 GLY A N 1
ATOM 686 C CA . GLY A 1 87 ? 9.396 3.553 -27.270 1.00 85.50 87 GLY A CA 1
ATOM 687 C C . GLY A 1 87 ? 8.510 4.615 -26.610 1.00 85.50 87 GLY A C 1
ATOM 688 O O . GLY A 1 87 ? 9.005 5.670 -26.225 1.00 85.50 87 GLY A O 1
ATOM 689 N N . LYS A 1 88 ? 7.201 4.373 -26.490 1.00 85.81 88 LYS A N 1
ATOM 690 C CA . LYS A 1 88 ? 6.239 5.351 -25.946 1.00 85.81 88 LYS A CA 1
ATOM 691 C C . LYS A 1 88 ? 6.170 5.357 -24.419 1.00 85.81 88 LYS A C 1
ATOM 693 O O . LYS A 1 88 ? 5.681 6.319 -23.832 1.00 85.81 88 LYS A O 1
ATOM 698 N N . ILE A 1 89 ? 6.643 4.292 -23.780 1.00 88.50 89 ILE A N 1
ATOM 699 C CA . ILE A 1 89 ? 6.573 4.108 -22.332 1.00 88.50 89 ILE A CA 1
ATOM 700 C C . ILE A 1 89 ? 7.834 4.683 -21.693 1.00 88.50 89 ILE A C 1
ATOM 702 O O . ILE A 1 89 ? 8.947 4.344 -22.086 1.00 88.50 89 ILE A O 1
ATOM 706 N N . ALA A 1 90 ? 7.667 5.496 -20.654 1.00 88.56 90 ALA A N 1
ATOM 707 C CA . ALA A 1 90 ? 8.769 5.940 -19.810 1.00 88.56 90 ALA A CA 1
ATOM 708 C C . ALA A 1 90 ? 8.696 5.243 -18.445 1.00 88.56 90 ALA A C 1
ATOM 710 O O . ALA A 1 90 ? 7.777 5.502 -17.663 1.00 88.56 90 ALA A O 1
ATOM 711 N N . ILE A 1 91 ? 9.677 4.390 -18.140 1.00 91.50 91 ILE A N 1
ATOM 712 C CA . ILE A 1 91 ? 9.816 3.728 -16.835 1.00 91.50 91 ILE A CA 1
ATOM 713 C C . ILE A 1 91 ? 10.969 4.385 -16.079 1.00 91.50 91 ILE A C 1
ATOM 715 O O . ILE A 1 91 ? 12.126 4.309 -16.479 1.00 91.50 91 ILE A O 1
ATOM 719 N N . ASN A 1 92 ? 10.642 5.078 -14.992 1.00 92.38 92 ASN A N 1
ATOM 720 C CA . ASN A 1 92 ? 11.599 5.751 -14.117 1.00 92.38 92 ASN A CA 1
ATOM 721 C C . ASN A 1 92 ? 11.035 5.831 -12.690 1.00 92.38 92 ASN A C 1
ATOM 723 O O . ASN A 1 92 ? 9.863 5.519 -12.460 1.00 92.38 92 ASN A O 1
ATOM 727 N N . ALA A 1 93 ? 11.855 6.274 -11.734 1.00 93.75 93 ALA A N 1
ATOM 728 C CA . ALA A 1 93 ? 11.468 6.356 -10.328 1.00 93.75 93 ALA A CA 1
ATOM 729 C C . ALA A 1 93 ? 10.197 7.193 -10.093 1.00 93.75 93 ALA A C 1
ATOM 731 O O . ALA A 1 93 ? 9.376 6.838 -9.248 1.00 93.75 93 ALA A O 1
ATOM 732 N N . GLN A 1 94 ? 10.010 8.289 -10.833 1.00 92.38 94 GLN A N 1
ATOM 733 C CA . GLN A 1 94 ? 8.860 9.179 -10.676 1.00 92.38 94 GLN A CA 1
ATOM 734 C C . GLN A 1 94 ? 7.567 8.530 -11.179 1.00 92.38 94 GLN A C 1
ATOM 736 O O . GLN A 1 94 ? 6.595 8.439 -10.431 1.00 92.38 94 GLN A O 1
ATOM 741 N N . ASN A 1 95 ? 7.563 8.022 -12.411 1.00 91.69 95 ASN A N 1
ATOM 742 C CA . ASN A 1 95 ? 6.395 7.366 -13.001 1.00 91.69 95 ASN A CA 1
ATOM 743 C C . ASN A 1 95 ? 5.997 6.125 -12.195 1.00 91.69 95 ASN A C 1
ATOM 745 O O . ASN A 1 95 ? 4.813 5.874 -11.967 1.00 91.69 95 ASN A O 1
ATOM 749 N N . LEU A 1 96 ? 6.990 5.390 -11.692 1.00 94.31 96 LEU A N 1
ATOM 750 C CA . LEU A 1 96 ? 6.750 4.202 -10.890 1.00 94.31 96 LEU A CA 1
ATOM 751 C C . LEU A 1 96 ? 6.088 4.523 -9.545 1.00 94.31 96 LEU A C 1
ATOM 753 O O . LEU A 1 96 ? 5.224 3.771 -9.111 1.00 94.31 96 LEU A O 1
ATOM 757 N N . ARG A 1 97 ? 6.412 5.655 -8.904 1.00 95.00 97 ARG A N 1
ATOM 758 C CA . ARG A 1 97 ? 5.715 6.088 -7.675 1.00 95.00 97 ARG A CA 1
ATOM 759 C C . ARG A 1 97 ? 4.219 6.273 -7.902 1.00 95.00 97 ARG A C 1
ATOM 761 O O . ARG A 1 97 ? 3.429 5.863 -7.057 1.00 95.00 97 ARG A O 1
ATOM 768 N N . HIS A 1 98 ? 3.829 6.850 -9.039 1.00 94.38 98 HIS A N 1
ATOM 769 C CA . HIS A 1 98 ? 2.416 6.991 -9.392 1.00 94.38 98 HIS A CA 1
ATOM 770 C C . HIS A 1 98 ? 1.748 5.626 -9.580 1.00 94.38 98 HIS A C 1
ATOM 772 O O . HIS A 1 98 ? 0.656 5.408 -9.061 1.00 94.38 98 HIS A O 1
ATOM 778 N N . LYS A 1 99 ? 2.430 4.682 -10.239 1.00 94.62 99 LYS A N 1
ATOM 779 C CA . LYS A 1 99 ? 1.929 3.312 -10.416 1.00 94.62 99 LYS A CA 1
ATOM 780 C C . LYS A 1 99 ? 1.815 2.530 -9.112 1.00 94.62 99 LYS A C 1
ATOM 782 O O . LYS A 1 99 ? 0.824 1.840 -8.908 1.00 94.62 99 LYS A O 1
ATOM 787 N N . VAL A 1 100 ? 2.757 2.702 -8.188 1.00 96.00 100 VAL A N 1
ATOM 788 C CA . VAL A 1 100 ? 2.655 2.136 -6.835 1.00 96.00 100 VAL A CA 1
ATOM 789 C C . VAL A 1 100 ? 1.460 2.721 -6.080 1.00 96.00 100 VAL A C 1
ATOM 791 O O . VAL A 1 100 ? 0.736 1.976 -5.427 1.00 96.00 100 VAL A O 1
ATOM 794 N N . ALA A 1 101 ? 1.216 4.031 -6.179 1.00 95.19 101 ALA A N 1
ATOM 795 C CA . ALA A 1 101 ? 0.060 4.660 -5.540 1.00 95.19 101 ALA A CA 1
ATOM 796 C C . ALA A 1 101 ? -1.275 4.146 -6.114 1.00 95.19 101 ALA A C 1
ATOM 798 O O . ALA A 1 101 ? -2.201 3.873 -5.353 1.00 95.19 101 ALA A O 1
ATOM 799 N N . GLU A 1 102 ? -1.357 3.964 -7.434 1.00 94.75 102 GLU A N 1
ATOM 800 C CA . GLU A 1 102 ? -2.510 3.361 -8.115 1.00 94.75 102 GLU A CA 1
ATOM 801 C C . GLU A 1 102 ? -2.738 1.912 -7.650 1.00 94.75 102 GLU A C 1
ATOM 803 O O . GLU A 1 102 ? -3.841 1.557 -7.235 1.00 94.75 102 GLU A O 1
ATOM 808 N N . ALA A 1 103 ? -1.681 1.095 -7.624 1.00 93.81 103 ALA A N 1
ATOM 809 C CA . ALA A 1 103 ? -1.742 -0.283 -7.139 1.00 93.81 103 ALA A CA 1
ATOM 810 C C . ALA A 1 103 ? -2.183 -0.361 -5.667 1.00 93.81 103 ALA A C 1
ATOM 812 O O . ALA A 1 103 ? -3.008 -1.203 -5.310 1.00 93.81 103 ALA A O 1
ATOM 813 N N . ALA A 1 104 ? -1.687 0.545 -4.820 1.00 93.94 104 ALA A N 1
ATOM 814 C CA . ALA A 1 104 ? -2.103 0.642 -3.426 1.00 93.94 104 ALA A CA 1
ATOM 815 C C . ALA A 1 104 ? -3.585 1.025 -3.298 1.00 93.94 104 ALA A C 1
ATOM 817 O O . ALA A 1 104 ? -4.307 0.387 -2.539 1.00 93.94 104 ALA A O 1
ATOM 818 N N . ALA A 1 105 ? -4.068 2.007 -4.067 1.00 94.81 105 ALA A N 1
ATOM 819 C CA . ALA A 1 105 ? -5.481 2.392 -4.068 1.00 94.81 105 ALA A CA 1
ATOM 820 C C . ALA A 1 105 ? -6.393 1.236 -4.515 1.00 94.81 105 ALA A C 1
ATOM 822 O O . ALA A 1 105 ? -7.427 0.986 -3.890 1.00 94.81 105 ALA A O 1
ATOM 823 N N . ASN A 1 106 ? -5.980 0.488 -5.540 1.00 95.06 106 ASN A N 1
ATOM 824 C CA . ASN A 1 106 ? -6.687 -0.707 -5.996 1.00 95.06 106 ASN A CA 1
ATOM 825 C C . ASN A 1 106 ? -6.726 -1.782 -4.904 1.00 95.06 106 ASN A C 1
ATOM 827 O O . ASN A 1 106 ? -7.791 -2.325 -4.622 1.00 95.06 106 ASN A O 1
ATOM 831 N N . MET A 1 107 ? -5.599 -2.039 -4.235 1.00 94.44 107 MET A N 1
ATOM 832 C CA . MET A 1 107 ? -5.544 -2.979 -3.114 1.00 94.44 107 MET A CA 1
ATOM 833 C C . MET A 1 107 ? -6.433 -2.533 -1.948 1.00 94.44 107 MET A C 1
ATOM 835 O O . MET A 1 107 ? -7.127 -3.357 -1.357 1.00 94.44 107 MET A O 1
ATOM 839 N N . CYS A 1 108 ? -6.478 -1.234 -1.644 1.00 94.75 108 CYS A N 1
ATOM 840 C CA . CYS A 1 108 ? -7.396 -0.703 -0.643 1.00 94.75 108 CYS A CA 1
ATOM 841 C C . CYS A 1 108 ? -8.848 -1.021 -1.008 1.00 94.75 108 CYS A C 1
ATOM 843 O O . CYS A 1 108 ? -9.587 -1.484 -0.147 1.00 94.75 108 CYS A O 1
ATOM 845 N N . ASN A 1 109 ? -9.256 -0.824 -2.266 1.00 95.81 109 ASN A N 1
ATOM 846 C CA . ASN A 1 109 ? -10.611 -1.156 -2.719 1.00 95.81 109 ASN A CA 1
ATOM 847 C C . ASN A 1 109 ? -10.908 -2.657 -2.597 1.00 95.81 109 ASN A C 1
ATOM 849 O O . ASN A 1 109 ? -11.960 -3.018 -2.079 1.00 95.81 109 ASN A O 1
ATOM 853 N N . VAL A 1 110 ? -9.955 -3.521 -2.961 1.00 95.88 110 VAL A N 1
ATOM 854 C CA . VAL A 1 110 ? -10.079 -4.975 -2.759 1.00 95.88 110 VAL A CA 1
ATOM 855 C C . VAL A 1 110 ? -10.311 -5.303 -1.283 1.00 95.88 110 VAL A C 1
ATOM 857 O O . VAL A 1 110 ? -11.233 -6.046 -0.959 1.00 95.88 110 VAL A O 1
ATOM 860 N N . ILE A 1 111 ? -9.536 -4.708 -0.371 1.00 95.94 111 ILE A N 1
ATOM 861 C CA . ILE A 1 111 ? -9.719 -4.907 1.074 1.00 95.94 111 ILE A CA 1
ATOM 862 C C . ILE A 1 111 ? -11.099 -4.406 1.527 1.00 95.94 111 ILE A C 1
ATOM 864 O O . ILE A 1 111 ? -11.757 -5.098 2.299 1.00 95.94 111 ILE A O 1
ATOM 868 N N . LYS A 1 112 ? -11.569 -3.245 1.044 1.00 95.44 112 LYS A N 1
ATOM 869 C CA . LYS A 1 112 ? -12.913 -2.721 1.368 1.00 95.44 112 LYS A CA 1
ATOM 870 C C . LYS A 1 112 ? -14.016 -3.699 0.972 1.00 95.44 112 LYS A C 1
ATOM 872 O O . LYS A 1 112 ? -14.949 -3.919 1.743 1.00 95.44 112 LYS A O 1
ATOM 877 N N . ASP A 1 113 ? -13.898 -4.296 -0.206 1.00 94.88 113 ASP A N 1
ATOM 878 C CA . ASP A 1 113 ? -14.867 -5.275 -0.686 1.00 94.88 113 ASP A CA 1
ATOM 879 C C . ASP A 1 113 ? -14.787 -6.584 0.111 1.00 94.88 113 ASP A C 1
ATOM 881 O O . ASP A 1 113 ? -15.822 -7.147 0.476 1.00 94.88 113 ASP A O 1
ATOM 885 N N . GLU A 1 114 ? -13.579 -7.040 0.461 1.00 94.38 114 GLU A N 1
ATOM 886 C CA . GLU A 1 114 ? -13.372 -8.243 1.275 1.00 94.38 114 GLU A CA 1
ATOM 887 C C . GLU A 1 114 ? -14.031 -8.138 2.652 1.00 94.38 114 GLU A C 1
ATOM 889 O O . GLU A 1 114 ? -14.615 -9.114 3.118 1.00 94.38 114 GLU A O 1
ATOM 894 N N . ILE A 1 115 ? -13.956 -6.976 3.303 1.00 94.25 115 ILE A N 1
ATOM 895 C CA . ILE A 1 115 ? -14.407 -6.783 4.693 1.00 94.25 115 ILE A CA 1
ATOM 896 C C . ILE A 1 115 ? -15.866 -6.339 4.809 1.00 94.25 115 ILE A C 1
ATOM 898 O O . ILE A 1 115 ? -16.402 -6.236 5.918 1.00 94.25 115 ILE A O 1
ATOM 902 N N . LYS A 1 116 ? -16.521 -6.050 3.683 1.00 91.88 116 LYS A N 1
ATOM 903 C CA . LYS A 1 116 ? -17.892 -5.544 3.655 1.00 91.88 116 LYS A CA 1
ATOM 904 C C . LYS A 1 116 ? -18.837 -6.499 4.386 1.00 91.88 116 LYS A C 1
ATOM 906 O O . LYS A 1 116 ? -18.912 -7.683 4.064 1.00 91.88 116 LYS A O 1
ATOM 911 N N . ASN A 1 117 ? -19.579 -5.963 5.357 1.00 87.44 117 ASN A N 1
ATOM 912 C CA . ASN A 1 117 ? -20.537 -6.700 6.191 1.00 87.44 117 ASN A CA 1
ATOM 913 C C . ASN A 1 117 ? -19.932 -7.897 6.950 1.00 87.44 117 ASN A C 1
ATOM 915 O O . ASN A 1 117 ? -20.638 -8.858 7.253 1.00 87.44 117 ASN A O 1
ATOM 919 N N . ARG A 1 118 ? -18.629 -7.862 7.253 1.00 90.50 118 ARG A N 1
ATOM 920 C CA . ARG A 1 118 ? -17.971 -8.865 8.099 1.00 90.50 118 ARG A CA 1
ATOM 921 C C . ARG A 1 118 ? -17.705 -8.315 9.488 1.00 90.50 118 ARG A C 1
ATOM 923 O O . ARG A 1 118 ? -17.445 -7.122 9.636 1.00 90.50 118 ARG A O 1
ATOM 930 N N . LEU A 1 119 ? -17.719 -9.214 10.469 1.00 90.88 119 LEU A N 1
ATOM 931 C CA . LEU A 1 119 ? -17.136 -8.955 11.780 1.00 90.88 119 LEU A CA 1
ATOM 932 C C . LEU A 1 119 ? -15.616 -8.990 11.663 1.00 90.88 119 LEU A C 1
ATOM 934 O O . LEU A 1 119 ? -15.050 -9.891 11.035 1.00 90.88 119 LEU A O 1
ATOM 938 N N . ILE A 1 120 ? -14.973 -8.005 12.274 1.00 92.25 120 ILE A N 1
ATOM 939 C CA . ILE A 1 120 ? -13.530 -7.827 12.221 1.00 92.25 120 ILE A CA 1
ATOM 940 C C . ILE A 1 120 ? -12.953 -7.705 13.631 1.00 92.25 120 ILE A C 1
ATOM 942 O O . ILE A 1 120 ? -13.567 -7.161 14.549 1.00 92.25 120 ILE A O 1
ATOM 946 N N . CYS A 1 121 ? -11.737 -8.206 13.784 1.00 91.06 121 CYS A N 1
ATOM 947 C CA . CYS A 1 121 ? -10.904 -8.024 14.957 1.00 91.06 121 CYS A CA 1
ATOM 948 C C . CYS A 1 121 ? -9.769 -7.060 14.608 1.00 91.06 121 CYS A C 1
ATOM 950 O O . CYS A 1 121 ? -9.103 -7.227 13.585 1.00 91.06 121 CYS A O 1
ATOM 952 N N . LEU A 1 122 ? -9.551 -6.056 15.446 1.00 90.81 122 LEU A N 1
ATOM 953 C CA . LEU A 1 122 ? -8.496 -5.072 15.285 1.00 90.81 122 LEU A CA 1
ATOM 954 C C . LEU A 1 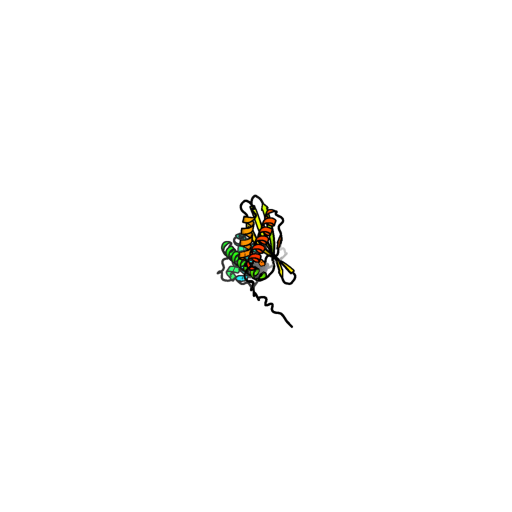122 ? -7.213 -5.540 15.985 1.00 90.81 122 LEU A C 1
ATOM 956 O O . LEU A 1 122 ? -7.224 -5.941 17.147 1.00 90.81 122 LEU A O 1
ATOM 960 N N . LYS A 1 123 ? -6.089 -5.459 15.280 1.00 90.44 123 LYS A N 1
ATOM 961 C CA . LYS A 1 123 ? -4.754 -5.756 15.797 1.00 90.44 123 LYS A CA 1
ATOM 962 C C . LYS A 1 123 ? -3.887 -4.520 15.673 1.00 90.44 123 LYS A C 1
ATOM 964 O O . LYS A 1 123 ? -3.623 -4.056 14.564 1.00 90.44 123 LYS A O 1
ATOM 969 N N . LEU A 1 124 ? -3.487 -3.980 16.814 1.00 89.06 124 LEU A N 1
ATOM 970 C CA . LEU A 1 124 ? -2.688 -2.769 16.887 1.00 89.06 124 LEU A CA 1
ATOM 971 C C . LEU A 1 124 ? -1.291 -3.141 17.374 1.00 89.06 124 LEU A C 1
ATOM 973 O O . LEU A 1 124 ? -1.140 -3.778 18.412 1.00 89.06 124 LEU A O 1
ATOM 977 N N . ASP A 1 125 ? -0.283 -2.770 16.589 1.00 88.38 125 ASP A N 1
ATOM 978 C CA . ASP A 1 125 ? 1.118 -3.072 16.868 1.00 88.38 125 ASP A CA 1
ATOM 979 C C . ASP A 1 125 ? 1.925 -1.775 16.821 1.00 88.38 125 ASP A C 1
ATOM 981 O O . ASP A 1 125 ? 1.929 -1.082 15.807 1.00 88.38 125 ASP A O 1
ATOM 985 N N . CYS A 1 126 ? 2.643 -1.433 17.890 1.00 87.06 126 CYS A N 1
ATOM 986 C CA . CYS A 1 126 ? 3.497 -0.246 17.919 1.00 87.06 126 CYS A CA 1
ATOM 987 C C . CYS A 1 126 ? 4.968 -0.640 18.065 1.00 87.06 126 CYS A C 1
ATOM 989 O O . CYS A 1 126 ? 5.336 -1.383 18.975 1.00 87.06 126 CYS A O 1
ATOM 991 N N . ALA A 1 127 ? 5.822 -0.112 17.189 1.00 88.19 127 ALA A N 1
ATOM 992 C CA . ALA A 1 127 ? 7.266 -0.299 17.251 1.00 88.19 127 ALA A CA 1
ATOM 993 C C . ALA A 1 127 ? 7.978 1.054 17.352 1.00 88.19 127 ALA A C 1
ATOM 995 O O . ALA A 1 127 ? 7.772 1.930 16.512 1.00 88.19 127 ALA A O 1
ATOM 996 N N . THR A 1 128 ? 8.858 1.203 18.345 1.00 86.19 128 THR A N 1
ATOM 997 C CA . THR A 1 128 ? 9.636 2.429 18.570 1.00 86.19 128 THR A CA 1
ATOM 998 C C . THR A 1 128 ? 11.124 2.176 18.360 1.00 86.19 128 THR A C 1
ATOM 1000 O O . THR A 1 128 ? 11.700 1.264 18.952 1.00 86.19 128 THR A O 1
ATOM 1003 N N . ARG A 1 129 ? 11.779 3.006 17.541 1.00 87.12 129 ARG A N 1
ATOM 1004 C CA . ARG A 1 129 ? 13.234 2.975 17.335 1.00 87.12 129 ARG A CA 1
ATOM 1005 C C . ARG A 1 129 ? 13.773 4.377 17.073 1.00 87.12 129 ARG A C 1
ATOM 1007 O O . ARG A 1 129 ? 13.273 5.051 16.184 1.00 87.12 129 ARG A O 1
ATOM 1014 N N . ILE A 1 130 ? 14.828 4.769 17.799 1.00 82.75 130 ILE A N 1
ATOM 1015 C CA . ILE A 1 130 ? 15.554 6.049 17.631 1.00 82.75 130 ILE A CA 1
ATOM 1016 C C . ILE A 1 130 ? 14.558 7.215 17.474 1.00 82.75 130 ILE A C 1
ATOM 1018 O O . ILE A 1 130 ? 14.521 7.889 16.450 1.00 82.75 130 ILE A O 1
ATOM 1022 N N . ASP A 1 131 ? 13.687 7.368 18.476 1.00 83.19 131 ASP A N 1
ATOM 1023 C CA . ASP A 1 131 ? 12.677 8.437 18.570 1.00 83.19 131 ASP A CA 1
ATOM 1024 C C . ASP A 1 131 ? 11.593 8.451 17.474 1.00 83.19 131 ASP A C 1
ATOM 1026 O O . ASP A 1 131 ? 10.880 9.431 17.277 1.00 83.19 131 ASP A O 1
ATOM 1030 N N . ARG A 1 132 ? 11.435 7.341 16.750 1.00 86.81 132 ARG A N 1
ATOM 1031 C CA . ARG A 1 132 ? 10.347 7.156 15.789 1.00 86.81 132 ARG A CA 1
ATOM 1032 C C . ARG A 1 132 ? 9.487 5.991 16.222 1.00 86.81 132 ARG A C 1
ATOM 1034 O O . ARG A 1 132 ? 9.972 4.863 16.311 1.00 86.81 132 ARG A O 1
ATOM 1041 N N . SER A 1 133 ? 8.217 6.271 16.465 1.00 88.62 133 SER A N 1
ATOM 1042 C CA . SER A 1 133 ? 7.216 5.253 16.755 1.00 88.62 133 SER A CA 1
ATOM 1043 C C . SER A 1 133 ? 6.336 5.039 15.532 1.00 88.62 133 SER A C 1
ATOM 1045 O O . SER A 1 133 ? 5.802 5.995 14.976 1.00 88.62 133 SER A O 1
ATOM 1047 N N . ILE A 1 134 ? 6.173 3.790 15.110 1.00 90.94 134 ILE A N 1
ATOM 1048 C CA . ILE A 1 134 ? 5.304 3.405 13.998 1.00 90.94 134 ILE A CA 1
ATOM 1049 C C . ILE A 1 134 ? 4.210 2.494 14.542 1.00 90.94 134 ILE A C 1
ATOM 1051 O O . ILE A 1 134 ? 4.503 1.452 15.123 1.00 90.94 134 ILE A O 1
ATOM 1055 N N . LEU A 1 135 ? 2.962 2.894 14.324 1.00 90.56 135 LEU A N 1
ATOM 1056 C CA . LEU A 1 135 ? 1.762 2.126 14.612 1.00 90.56 135 LEU A CA 1
ATOM 1057 C C . LEU A 1 135 ? 1.305 1.390 13.355 1.00 90.56 135 LEU A C 1
ATOM 1059 O O . LEU A 1 135 ? 0.886 2.012 12.377 1.00 90.56 135 LEU A O 1
ATOM 1063 N N . GLY A 1 136 ? 1.374 0.069 13.397 1.00 93.12 136 GLY A N 1
ATOM 1064 C CA . GLY A 1 136 ? 0.680 -0.819 12.484 1.00 93.12 136 GLY A CA 1
ATOM 1065 C C . GLY A 1 136 ? -0.762 -1.024 12.927 1.00 93.12 136 GLY A C 1
ATOM 1066 O O . GLY A 1 136 ? -1.038 -1.319 14.088 1.00 93.12 136 GLY A O 1
ATOM 1067 N N . ILE A 1 137 ? -1.677 -0.859 11.980 1.00 93.12 137 ILE A N 1
ATOM 1068 C CA . ILE A 1 137 ? -3.107 -1.088 12.153 1.00 93.12 137 ILE A CA 1
ATOM 1069 C C . ILE A 1 137 ? -3.475 -2.240 11.232 1.00 93.12 137 ILE A C 1
ATOM 1071 O O . ILE A 1 137 ? -3.520 -2.087 10.009 1.00 93.12 137 ILE A O 1
ATOM 1075 N N . ASN A 1 138 ? -3.719 -3.398 11.827 1.00 94.56 138 ASN A N 1
ATOM 1076 C CA . ASN A 1 138 ? -4.073 -4.631 11.147 1.00 94.56 138 ASN A CA 1
ATOM 1077 C C . ASN A 1 138 ? -5.514 -5.018 11.493 1.00 94.56 138 ASN A C 1
ATOM 1079 O O . ASN A 1 138 ? -6.004 -4.738 12.583 1.00 94.56 138 ASN A O 1
ATOM 1083 N N . ILE A 1 139 ? -6.189 -5.701 10.577 1.00 94.19 139 ILE A N 1
ATOM 1084 C CA . ILE A 1 139 ? -7.482 -6.334 10.822 1.00 94.19 139 ILE A CA 1
ATOM 1085 C C . ILE A 1 139 ? -7.391 -7.827 10.564 1.00 94.19 139 ILE A C 1
ATOM 1087 O O . ILE A 1 139 ? -6.678 -8.288 9.670 1.00 94.19 139 ILE A O 1
ATOM 1091 N N . GLN A 1 140 ? -8.156 -8.574 11.340 1.00 94.81 140 GLN A N 1
ATOM 1092 C CA . GLN A 1 140 ? -8.306 -10.008 11.226 1.00 94.81 140 GLN A CA 1
ATOM 1093 C C . GLN A 1 140 ? -9.787 -10.351 11.078 1.00 94.81 140 GLN A C 1
ATOM 1095 O O . GLN A 1 140 ? -10.614 -9.891 11.860 1.00 94.81 140 GLN A O 1
ATOM 1100 N N . PHE A 1 141 ? -10.130 -11.176 10.095 1.00 94.38 141 PHE A N 1
ATOM 1101 C CA . PHE A 1 141 ? -11.507 -11.606 9.852 1.00 94.38 141 PHE A CA 1
ATOM 1102 C C . PHE A 1 141 ? -11.554 -13.022 9.283 1.00 94.38 141 PHE A C 1
ATOM 1104 O O . PHE A 1 141 ? -10.526 -13.595 8.926 1.00 94.38 141 PHE A O 1
ATOM 1111 N N . ILE A 1 142 ? -12.754 -13.599 9.217 1.00 93.50 142 ILE A N 1
ATOM 1112 C CA . ILE A 1 142 ? -12.967 -14.934 8.652 1.00 93.50 142 ILE A CA 1
ATOM 1113 C C . ILE A 1 142 ? -13.513 -14.808 7.227 1.00 93.50 142 ILE A C 1
ATOM 1115 O O . ILE A 1 142 ? -14.548 -14.174 6.986 1.00 93.50 142 ILE A O 1
ATOM 1119 N N . ALA A 1 143 ? -12.840 -15.457 6.280 1.00 92.75 143 ALA A N 1
ATOM 1120 C CA . ALA A 1 143 ? -13.298 -15.611 4.905 1.00 92.75 143 ALA A CA 1
ATOM 1121 C C . ALA A 1 143 ? -13.052 -17.050 4.439 1.00 92.75 143 ALA A C 1
ATOM 1123 O O . ALA A 1 143 ? -11.966 -17.592 4.619 1.00 92.75 143 ALA A O 1
ATOM 1124 N N . GLY A 1 144 ? -14.084 -17.699 3.888 1.00 92.12 144 GLY A N 1
ATOM 1125 C CA . GLY A 1 144 ? -13.977 -19.087 3.418 1.00 92.12 144 GLY A CA 1
ATOM 1126 C C . GLY A 1 144 ? -13.570 -20.091 4.507 1.00 92.12 144 GLY A C 1
ATOM 1127 O O . GLY A 1 144 ? -12.870 -21.053 4.214 1.00 92.12 144 GLY A O 1
ATOM 1128 N N . GLY A 1 145 ? -13.946 -19.843 5.768 1.00 92.94 145 GLY A N 1
ATOM 1129 C CA . GLY A 1 145 ? -13.553 -20.680 6.909 1.00 92.94 145 GLY A CA 1
ATOM 1130 C C . GLY A 1 145 ? -12.099 -20.506 7.365 1.00 92.94 145 GLY A C 1
ATOM 1131 O O . GLY A 1 145 ? -11.658 -21.228 8.253 1.00 92.94 145 GLY A O 1
ATOM 1132 N N . GLN A 1 146 ? -11.357 -19.555 6.793 1.00 94.88 146 GLN A N 1
ATOM 1133 C CA . GLN A 1 146 ? -9.968 -19.275 7.147 1.00 94.88 146 GLN A CA 1
ATOM 1134 C C . GLN A 1 146 ? -9.827 -17.894 7.782 1.00 94.88 146 GLN A C 1
ATOM 1136 O O . GLN A 1 146 ? -10.579 -16.967 7.473 1.00 94.88 146 GLN A O 1
ATOM 1141 N N . ILE A 1 147 ? -8.840 -17.765 8.669 1.00 94.62 147 ILE A N 1
ATOM 1142 C CA . ILE A 1 147 ? -8.451 -16.484 9.254 1.00 94.62 147 ILE A CA 1
ATOM 1143 C C . ILE A 1 147 ? -7.620 -15.719 8.223 1.00 94.62 147 ILE A C 1
ATOM 1145 O O . ILE A 1 147 ? -6.557 -16.179 7.812 1.00 94.62 147 ILE A O 1
ATOM 1149 N N . VAL A 1 148 ? -8.091 -14.535 7.845 1.00 96.06 148 VAL A N 1
ATOM 1150 C CA . VAL A 1 148 ? -7.408 -13.610 6.940 1.00 96.06 148 VAL A CA 1
ATOM 1151 C C . VAL A 1 148 ? -6.925 -12.405 7.737 1.00 96.06 148 VAL A C 1
ATOM 1153 O O . VAL A 1 148 ? -7.672 -11.846 8.539 1.00 96.06 148 VAL A O 1
ATOM 1156 N N . LEU A 1 149 ? -5.671 -12.009 7.510 1.00 95.50 149 LEU A N 1
ATOM 1157 C CA . LEU A 1 149 ? -5.052 -10.820 8.090 1.00 95.50 149 LEU A CA 1
ATOM 1158 C C . LEU A 1 149 ? -4.792 -9.795 6.981 1.00 95.50 149 LEU A C 1
ATOM 1160 O O . LEU A 1 149 ? -4.197 -10.131 5.956 1.00 95.50 149 LEU A O 1
ATOM 1164 N N . ARG A 1 150 ? -5.203 -8.543 7.191 1.00 96.06 150 ARG A N 1
ATOM 1165 C CA . ARG A 1 150 ? -4.907 -7.418 6.292 1.00 96.06 150 ARG A CA 1
ATOM 1166 C C . ARG A 1 150 ? -4.328 -6.252 7.081 1.00 96.06 150 ARG A C 1
ATOM 1168 O O . ARG A 1 150 ? -4.826 -5.920 8.151 1.00 96.06 150 ARG A O 1
ATOM 1175 N N . THR A 1 151 ? -3.307 -5.605 6.533 1.00 94.94 151 THR A N 1
ATOM 1176 C CA . THR A 1 151 ? -2.768 -4.352 7.075 1.00 94.94 151 THR A CA 1
ATOM 1177 C C . THR A 1 151 ? -3.525 -3.181 6.470 1.00 94.94 151 THR A C 1
ATOM 1179 O O . THR A 1 151 ? -3.544 -3.027 5.252 1.00 94.94 151 THR A O 1
ATOM 1182 N N . LEU A 1 152 ? -4.146 -2.356 7.312 1.00 94.56 152 LEU A N 1
ATOM 1183 C CA . LEU A 1 152 ? -4.871 -1.160 6.884 1.00 94.56 152 LEU A CA 1
ATOM 1184 C C . LEU A 1 152 ? -3.951 0.049 6.756 1.00 94.56 152 LEU A C 1
ATOM 1186 O O . LEU A 1 152 ? -4.091 0.835 5.817 1.00 94.56 152 LEU A O 1
ATOM 1190 N N . ALA A 1 153 ? -3.037 0.222 7.712 1.00 93.88 153 ALA A N 1
ATOM 1191 C CA . ALA A 1 153 ? -2.141 1.367 7.740 1.00 93.88 153 ALA A CA 1
ATOM 1192 C C . ALA A 1 153 ? -0.879 1.105 8.569 1.00 93.88 153 ALA A C 1
ATOM 1194 O O . ALA A 1 153 ? -0.896 0.357 9.541 1.00 93.88 153 ALA A O 1
ATOM 1195 N N . MET A 1 154 ? 0.193 1.807 8.203 1.00 92.88 154 MET A N 1
ATOM 1196 C CA . MET A 1 154 ? 1.400 1.984 9.009 1.00 92.88 154 MET A CA 1
ATOM 1197 C C . MET A 1 154 ? 1.580 3.491 9.216 1.00 92.88 154 MET A C 1
ATOM 1199 O O . MET A 1 154 ? 1.876 4.217 8.266 1.00 92.88 154 MET A O 1
ATOM 1203 N N . ARG A 1 155 ? 1.331 3.9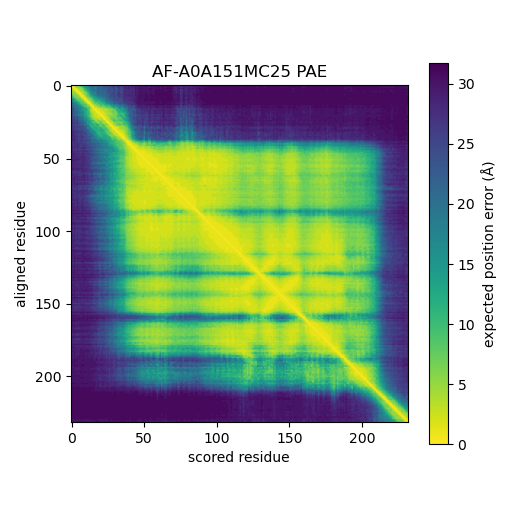88 10.429 1.00 90.62 155 ARG A N 1
ATOM 1204 C CA . ARG A 1 155 ? 1.321 5.423 10.756 1.00 90.62 155 ARG A CA 1
ATOM 1205 C C . ARG A 1 155 ? 2.474 5.765 11.686 1.00 90.62 155 ARG A C 1
ATOM 1207 O O . ARG A 1 155 ? 2.648 5.136 12.719 1.00 90.62 155 ARG A O 1
ATOM 1214 N N . GLU A 1 156 ? 3.241 6.793 11.346 1.00 89.94 156 GLU A N 1
ATOM 1215 C CA . GLU A 1 156 ? 4.224 7.354 12.273 1.00 89.94 156 GLU A CA 1
ATOM 1216 C C . GLU A 1 156 ? 3.513 8.200 13.337 1.00 89.94 156 GLU A C 1
ATOM 1218 O O . GLU A 1 156 ? 2.749 9.111 13.011 1.00 89.94 156 GLU A O 1
ATOM 1223 N N . ILE A 1 157 ? 3.772 7.900 14.606 1.00 86.44 157 ILE A N 1
ATOM 1224 C CA . ILE A 1 157 ? 3.280 8.647 15.761 1.00 86.44 157 ILE A CA 1
ATOM 1225 C C . ILE A 1 157 ? 4.349 9.667 16.137 1.00 86.44 157 ILE A C 1
ATOM 1227 O O . ILE A 1 157 ? 5.487 9.306 16.438 1.00 86.44 157 ILE A O 1
ATOM 1231 N N . LYS A 1 158 ? 3.970 10.946 16.149 1.00 80.00 158 LYS A N 1
ATOM 1232 C CA . LYS A 1 158 ? 4.833 12.047 16.584 1.00 80.00 158 LYS A CA 1
ATOM 1233 C C . LYS A 1 158 ? 4.348 12.551 17.943 1.00 80.00 158 LYS A C 1
ATOM 1235 O O . LYS A 1 158 ? 3.232 13.050 18.038 1.00 80.00 158 LYS A O 1
ATOM 1240 N N . GLY A 1 159 ? 5.180 12.443 18.979 1.00 70.69 159 GLY A N 1
ATOM 1241 C CA . GLY A 1 159 ? 4.873 12.938 20.328 1.00 70.69 159 GLY A CA 1
ATOM 1242 C C . GLY A 1 159 ? 4.381 11.867 21.309 1.00 70.69 159 GLY A C 1
ATOM 1243 O O . GLY A 1 159 ? 4.659 10.680 21.148 1.00 70.69 159 GLY A O 1
ATOM 1244 N N . ARG A 1 160 ? 3.693 12.293 22.382 1.00 67.00 160 ARG A N 1
ATOM 1245 C CA . ARG A 1 160 ? 3.217 11.387 23.442 1.00 67.00 160 ARG A CA 1
ATOM 1246 C C . ARG A 1 160 ? 2.095 10.480 22.932 1.00 67.00 160 ARG A C 1
ATOM 1248 O O . ARG A 1 160 ? 1.123 10.946 22.352 1.00 67.00 160 ARG A O 1
ATOM 1255 N N . HIS A 1 161 ? 2.215 9.196 23.253 1.00 67.19 161 HIS A N 1
ATOM 1256 C CA . HIS A 1 161 ? 1.234 8.142 22.996 1.00 67.19 161 HIS A CA 1
ATOM 1257 C C . HIS A 1 161 ? -0.008 8.266 23.895 1.00 67.19 161 HIS A C 1
ATOM 1259 O O . HIS A 1 161 ? -0.252 7.385 24.721 1.00 67.19 161 HIS A O 1
ATOM 1265 N N . THR A 1 162 ? -0.762 9.362 23.807 1.00 70.88 162 THR A N 1
ATOM 1266 C CA . THR A 1 162 ? -2.034 9.468 24.536 1.00 70.88 162 THR A CA 1
ATOM 1267 C C . THR A 1 162 ? -3.090 8.574 23.885 1.00 70.88 162 THR A C 1
ATOM 1269 O O . THR A 1 162 ? -3.087 8.380 22.667 1.00 70.88 162 THR A O 1
ATOM 1272 N N . SER A 1 163 ? -3.980 8.002 24.695 1.00 69.19 163 SER A N 1
ATOM 1273 C CA . SER A 1 163 ? -5.062 7.116 24.246 1.00 69.19 163 SER A CA 1
ATOM 1274 C C . SER A 1 163 ? -5.969 7.790 23.217 1.00 69.19 163 SER A C 1
ATOM 1276 O O . SER A 1 163 ? -6.375 7.160 22.246 1.00 69.19 163 SER A O 1
ATOM 1278 N N . GLU A 1 164 ? -6.223 9.086 23.377 1.00 75.06 164 GLU A N 1
ATOM 1279 C CA . GLU A 1 164 ? -7.129 9.867 22.533 1.00 75.06 164 GLU A CA 1
ATOM 1280 C C . GLU A 1 164 ? -6.522 10.099 21.147 1.00 75.06 164 GLU A C 1
ATOM 1282 O O . GLU A 1 164 ? -7.203 9.959 20.136 1.00 75.06 164 GLU A O 1
ATOM 1287 N N . PHE A 1 165 ? -5.217 10.386 21.080 1.00 80.06 165 PHE A N 1
ATOM 1288 C CA . PHE A 1 165 ? -4.527 10.568 19.804 1.00 80.06 165 PHE A CA 1
ATOM 1289 C C . PHE A 1 165 ? -4.477 9.262 19.003 1.00 80.06 165 PHE A C 1
ATOM 1291 O O . PHE A 1 165 ? -4.709 9.250 17.793 1.00 80.06 165 PHE A O 1
ATOM 1298 N N . LEU A 1 166 ? -4.209 8.149 19.691 1.00 82.25 166 LEU A N 1
ATOM 1299 C CA . LEU A 1 166 ? -4.198 6.817 19.088 1.00 82.25 166 LEU A CA 1
ATOM 1300 C C . LEU A 1 166 ? -5.592 6.434 18.585 1.00 82.25 166 LEU A C 1
ATOM 1302 O O . LEU A 1 166 ? -5.713 5.955 17.459 1.00 82.25 166 LEU A O 1
ATOM 1306 N N . LYS A 1 167 ? -6.638 6.736 19.366 1.00 83.00 167 LYS A N 1
ATOM 1307 C CA . LYS A 1 167 ? -8.038 6.533 18.975 1.00 83.00 167 LYS A CA 1
ATOM 1308 C C . LYS A 1 167 ? -8.350 7.244 17.663 1.00 83.00 167 LYS A C 1
ATOM 1310 O O . LYS A 1 167 ? -8.844 6.600 16.743 1.00 83.00 167 LYS A O 1
ATOM 1315 N N . THR A 1 168 ? -8.005 8.527 17.538 1.00 86.00 168 THR A N 1
ATOM 1316 C CA . THR A 1 168 ? -8.242 9.293 16.304 1.00 86.00 168 THR A CA 1
ATOM 1317 C C . THR A 1 168 ? -7.526 8.672 15.106 1.00 86.00 168 THR A C 1
ATOM 1319 O O . THR A 1 168 ? -8.155 8.419 14.084 1.00 86.00 168 THR A O 1
ATOM 1322 N N . LEU A 1 169 ? -6.239 8.327 15.235 1.00 87.75 169 LEU A N 1
ATOM 1323 C CA . LEU A 1 169 ? -5.478 7.700 14.144 1.00 87.75 169 LEU A CA 1
ATOM 1324 C C . LEU A 1 169 ? -6.075 6.363 13.686 1.00 87.75 169 LEU A C 1
ATOM 1326 O O . LEU A 1 169 ? -6.072 6.046 12.488 1.00 87.75 169 LEU A O 1
ATOM 1330 N N . VAL A 1 170 ? -6.558 5.568 14.640 1.00 88.19 170 VAL A N 1
ATOM 1331 C CA . VAL A 1 170 ? -7.193 4.278 14.379 1.00 88.19 170 VAL A CA 1
ATOM 1332 C C . VAL A 1 170 ? -8.552 4.477 13.711 1.00 88.19 170 VAL A C 1
ATOM 1334 O O . VAL A 1 170 ? -8.782 3.883 12.658 1.00 88.19 170 VAL A O 1
ATOM 1337 N N . MET A 1 171 ? -9.407 5.357 14.238 1.00 86.44 171 MET A N 1
ATOM 1338 C CA . MET A 1 171 ? -10.722 5.653 13.656 1.00 86.44 171 MET A CA 1
ATOM 1339 C C . MET A 1 171 ? -10.616 6.232 12.250 1.00 86.44 171 MET A C 1
ATOM 1341 O O . MET A 1 171 ? -11.334 5.781 11.358 1.00 86.44 171 MET A O 1
ATOM 1345 N N . ASP A 1 172 ? -9.684 7.154 12.012 1.00 90.25 172 ASP A N 1
ATOM 1346 C CA . ASP A 1 172 ? -9.422 7.696 10.678 1.00 90.25 172 ASP A CA 1
ATOM 1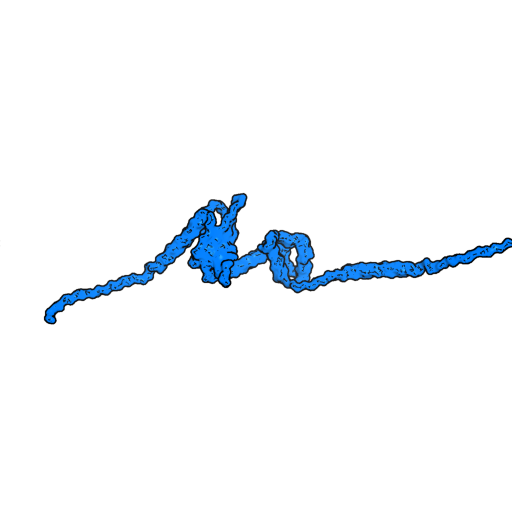347 C C . ASP A 1 172 ? -9.043 6.574 9.707 1.00 90.25 172 ASP A C 1
ATOM 1349 O O . ASP A 1 172 ? -9.524 6.505 8.574 1.00 90.25 172 ASP A O 1
ATOM 1353 N N . SER A 1 173 ? -8.180 5.657 10.149 1.00 91.19 173 SER A N 1
ATOM 1354 C CA . SER A 1 173 ? -7.734 4.538 9.320 1.00 91.19 173 SER A CA 1
ATOM 1355 C C . SER A 1 173 ? -8.879 3.575 9.021 1.00 91.19 173 SER A C 1
ATOM 1357 O O . SER A 1 173 ? -9.040 3.193 7.872 1.00 91.19 173 SER A O 1
ATOM 1359 N N . ILE A 1 174 ? -9.712 3.238 10.003 1.00 88.88 174 ILE A N 1
ATOM 1360 C CA . ILE A 1 174 ? -10.854 2.322 9.858 1.00 88.88 174 ILE A CA 1
ATOM 1361 C C . ILE A 1 174 ? -11.955 2.932 8.969 1.00 88.88 174 ILE A C 1
ATOM 1363 O O . ILE A 1 174 ? -12.451 2.279 8.046 1.00 88.88 174 ILE A O 1
ATOM 1367 N N . THR A 1 175 ? -12.268 4.215 9.166 1.00 89.00 175 THR A N 1
ATOM 1368 C CA . THR A 1 175 ? -13.295 4.946 8.402 1.00 89.00 175 THR A CA 1
ATOM 1369 C C . THR A 1 175 ? -12.930 5.061 6.920 1.00 89.00 175 THR A C 1
ATOM 1371 O O . THR A 1 175 ? -13.797 4.932 6.057 1.00 89.00 175 THR A O 1
ATOM 1374 N N . ASN A 1 176 ? -11.640 5.199 6.588 1.00 91.50 176 ASN A N 1
ATOM 1375 C CA . ASN A 1 176 ? -11.169 5.213 5.196 1.00 91.50 176 ASN A CA 1
ATOM 1376 C C . ASN A 1 176 ? -11.497 3.920 4.426 1.00 91.50 176 ASN A C 1
ATOM 1378 O O . ASN A 1 176 ? -11.629 3.951 3.197 1.00 91.50 176 ASN A O 1
ATOM 1382 N N . TYR A 1 177 ? -11.660 2.795 5.128 1.00 92.62 177 TYR A N 1
ATOM 1383 C CA . TYR A 1 177 ? -12.083 1.520 4.546 1.00 92.62 177 TYR A CA 1
ATOM 1384 C C . TYR A 1 177 ? -13.603 1.292 4.612 1.00 92.62 177 TYR A C 1
ATOM 1386 O O . TYR A 1 177 ? -14.078 0.235 4.210 1.00 92.62 177 TYR A O 1
ATOM 1394 N N . GLY A 1 178 ? -14.384 2.279 5.067 1.00 88.94 178 GLY A N 1
ATOM 1395 C CA . GLY A 1 178 ? -15.843 2.172 5.173 1.00 88.94 178 GLY A CA 1
ATOM 1396 C C . GLY A 1 178 ? -16.307 1.172 6.233 1.00 88.94 178 GLY A C 1
ATOM 1397 O O . GLY A 1 178 ? -17.441 0.698 6.176 1.00 88.94 178 GLY A O 1
ATOM 1398 N N . ILE A 1 179 ? -15.429 0.834 7.177 1.00 88.50 179 ILE A N 1
ATOM 1399 C CA . ILE A 1 179 ? -15.741 -0.060 8.285 1.00 88.50 179 ILE A CA 1
ATOM 1400 C C . ILE A 1 179 ? -16.611 0.705 9.277 1.00 88.50 179 ILE A C 1
ATOM 1402 O O . ILE A 1 179 ? -16.234 1.773 9.759 1.00 88.50 179 ILE A O 1
ATOM 1406 N N . LYS A 1 180 ? -17.768 0.135 9.601 1.00 85.19 180 LYS A N 1
ATOM 1407 C CA . LYS A 1 180 ? -18.670 0.697 10.609 1.00 85.19 180 LYS A CA 1
ATOM 1408 C C . LYS A 1 180 ? -18.235 0.276 12.017 1.00 85.19 180 LYS A C 1
ATOM 1410 O O . LYS A 1 180 ? -17.756 -0.850 12.160 1.00 85.19 180 LYS A O 1
ATOM 1415 N N . PRO A 1 181 ? -18.478 1.094 13.058 1.00 77.12 181 PRO A N 1
ATOM 1416 C CA . PRO A 1 181 ? -18.193 0.720 14.445 1.00 77.12 181 PRO A CA 1
ATOM 1417 C C . PRO A 1 181 ? -18.765 -0.654 14.819 1.00 77.12 181 PRO A C 1
ATOM 1419 O O . PRO A 1 181 ? -18.033 -1.511 15.292 1.00 77.12 181 PRO A O 1
ATOM 1422 N N . MET A 1 182 ? -20.015 -0.926 14.435 1.00 77.19 182 MET A N 1
ATOM 1423 C CA . MET A 1 182 ? -20.722 -2.194 14.678 1.00 77.19 182 MET A CA 1
ATOM 1424 C C . MET A 1 182 ? -20.077 -3.440 14.031 1.00 77.19 182 MET A C 1
ATOM 1426 O O . MET A 1 182 ? -20.454 -4.568 14.334 1.00 77.19 182 MET A O 1
ATOM 1430 N N . GLN A 1 183 ? -19.122 -3.271 13.109 1.00 83.38 183 GLN A N 1
ATOM 1431 C CA . GLN A 1 183 ? -18.345 -4.385 12.554 1.00 83.38 183 GLN A CA 1
ATOM 1432 C C . GLN A 1 183 ? -17.145 -4.766 13.432 1.00 83.38 183 GLN A C 1
ATOM 1434 O O . GLN A 1 183 ? -16.607 -5.864 13.273 1.00 83.38 183 GLN A O 1
ATOM 1439 N N . LEU A 1 184 ? -16.702 -3.875 14.323 1.00 83.88 184 LEU A N 1
ATOM 1440 C CA . LEU A 1 184 ? -15.597 -4.117 15.244 1.00 83.88 184 LEU A CA 1
ATOM 1441 C C . LEU A 1 184 ? -16.088 -4.997 16.391 1.00 83.88 184 LEU A C 1
ATOM 1443 O O . LEU A 1 184 ? -16.904 -4.578 17.199 1.00 83.88 184 LEU A O 1
ATOM 1447 N N . TYR A 1 185 ? -15.580 -6.224 16.454 1.00 78.62 185 TYR A N 1
ATOM 1448 C CA . TYR A 1 185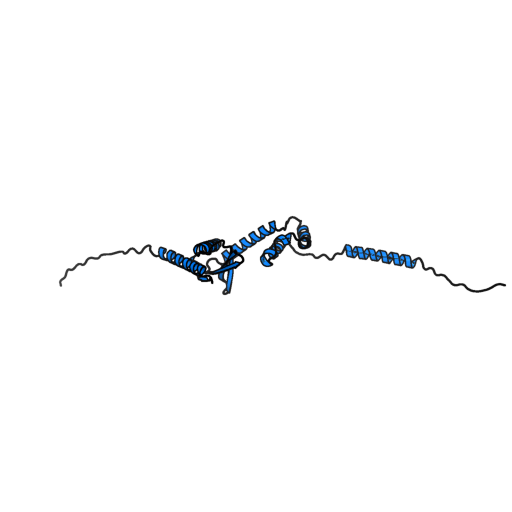 ? -15.961 -7.185 17.489 1.00 78.62 185 TYR A CA 1
ATOM 1449 C C . TYR A 1 185 ? -14.985 -7.193 18.670 1.00 78.62 185 TYR A C 1
ATOM 1451 O O . TYR A 1 185 ? -15.379 -7.329 19.823 1.00 78.62 185 TYR A O 1
ATOM 1459 N N . SER A 1 186 ? -13.687 -7.091 18.387 1.00 77.25 186 SER A N 1
ATOM 1460 C CA . SER A 1 186 ? -12.644 -7.131 19.411 1.00 77.25 186 SER A CA 1
ATOM 1461 C C . SER A 1 186 ? -11.381 -6.414 18.949 1.00 77.25 186 SER A C 1
ATOM 1463 O O . SER A 1 186 ? -11.132 -6.288 17.750 1.00 77.25 186 SER A O 1
ATOM 1465 N N . GLY A 1 187 ? -10.564 -5.964 19.900 1.00 73.62 187 GLY A N 1
ATOM 1466 C CA . GLY A 1 187 ? -9.259 -5.363 19.644 1.00 73.62 187 GLY A CA 1
ATOM 1467 C C . GLY A 1 187 ? -8.203 -5.951 20.572 1.00 73.62 187 GLY A C 1
ATOM 1468 O O . GLY A 1 187 ? -8.465 -6.127 21.759 1.00 73.62 187 GLY A O 1
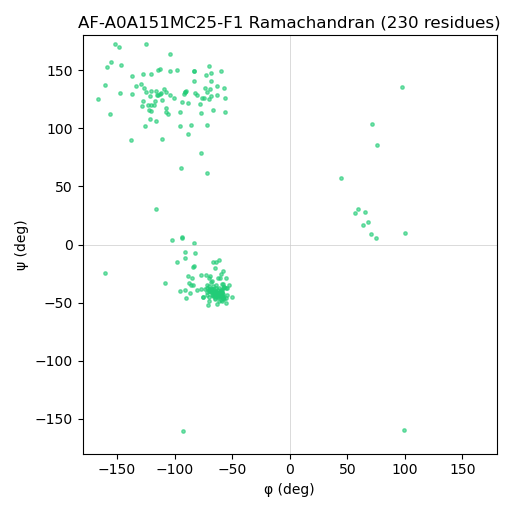ATOM 1469 N N . THR A 1 188 ? -7.017 -6.265 20.053 1.00 68.44 188 THR A N 1
ATOM 1470 C CA . THR A 1 188 ? -5.889 -6.748 20.865 1.00 68.44 188 THR A CA 1
ATOM 1471 C C . THR A 1 188 ? -4.688 -5.825 20.724 1.00 68.44 188 THR A C 1
ATOM 1473 O O . THR A 1 188 ? -4.286 -5.526 19.597 1.00 68.44 188 THR A O 1
ATOM 1476 N N . ASP A 1 189 ? -4.090 -5.443 21.852 1.00 68.25 189 ASP A N 1
ATOM 1477 C CA . ASP A 1 189 ? -2.790 -4.770 21.921 1.00 68.25 189 ASP A CA 1
ATOM 1478 C C . ASP A 1 189 ? -2.043 -5.202 23.199 1.00 68.25 189 ASP A C 1
ATOM 1480 O O . ASP A 1 189 ? -2.658 -5.592 24.192 1.00 68.25 189 ASP A O 1
ATOM 1484 N N . ASN A 1 190 ? -0.714 -5.121 23.170 1.00 60.94 190 ASN A N 1
ATOM 1485 C CA . ASN A 1 190 ? 0.188 -5.338 24.298 1.00 60.94 190 ASN A CA 1
ATOM 1486 C C . ASN A 1 190 ? 0.503 -4.048 25.093 1.00 60.94 190 ASN A C 1
ATOM 1488 O O . ASN A 1 190 ? 1.094 -4.125 26.171 1.00 60.94 190 ASN A O 1
ATOM 1492 N N . GLY A 1 191 ? 0.156 -2.859 24.590 1.00 62.41 191 GLY A N 1
ATOM 1493 C CA . GLY A 1 191 ? 0.396 -1.570 25.246 1.00 62.41 191 GLY A CA 1
ATOM 1494 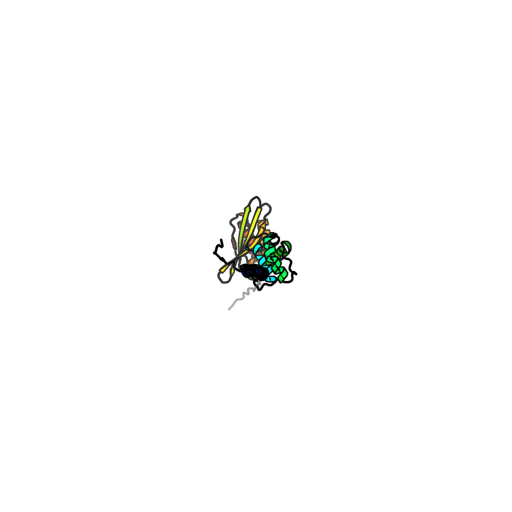C C . GLY A 1 191 ? -0.758 -1.112 26.145 1.00 62.41 191 GLY A C 1
ATOM 1495 O O . GLY A 1 191 ? -1.905 -1.033 25.713 1.00 62.41 191 GLY A O 1
ATOM 1496 N N . SER A 1 192 ? -0.466 -0.702 27.385 1.00 62.56 192 SER A N 1
ATOM 1497 C CA . SER A 1 192 ? -1.480 -0.258 28.364 1.00 62.56 192 SER A CA 1
ATOM 1498 C C . SER A 1 192 ? -2.346 0.921 27.893 1.00 62.56 192 SER A C 1
ATOM 1500 O O . SER A 1 192 ? -3.536 0.970 28.199 1.00 62.56 192 SER A O 1
ATOM 1502 N N . ASN A 1 193 ? -1.787 1.851 27.113 1.00 65.56 193 ASN A N 1
ATOM 1503 C CA . ASN A 1 193 ? -2.546 2.972 26.537 1.00 65.56 193 ASN A CA 1
ATOM 1504 C C . ASN A 1 193 ? -3.483 2.533 25.404 1.00 65.56 193 ASN A C 1
ATOM 1506 O O . ASN A 1 193 ? -4.501 3.174 25.159 1.00 65.56 193 ASN A O 1
ATOM 1510 N N . MET A 1 194 ? -3.153 1.437 24.731 1.00 63.78 194 MET A N 1
ATOM 1511 C CA . MET A 1 194 ? -3.909 0.924 23.596 1.00 63.78 194 MET A CA 1
ATOM 1512 C C . MET A 1 194 ? -5.058 0.028 24.052 1.00 63.78 194 MET A C 1
ATOM 1514 O O . MET A 1 194 ? -6.149 0.115 23.502 1.00 63.78 194 MET A O 1
ATOM 1518 N N . VAL A 1 195 ? -4.869 -0.730 25.138 1.00 64.50 195 VAL A N 1
ATOM 1519 C CA . VAL A 1 195 ? -5.971 -1.421 25.829 1.00 64.50 195 VAL A CA 1
ATOM 1520 C C . VAL A 1 195 ? -7.025 -0.414 26.299 1.00 64.50 195 VAL A C 1
ATOM 1522 O O . VAL A 1 195 ? -8.209 -0.604 26.038 1.00 64.50 195 VAL A O 1
ATOM 1525 N N . LYS A 1 196 ? -6.601 0.707 26.906 1.00 65.19 196 LYS A N 1
ATOM 1526 C CA . LYS A 1 196 ? -7.517 1.800 27.280 1.00 65.19 196 LYS A CA 1
ATOM 1527 C C . LYS A 1 196 ? -8.253 2.384 26.074 1.00 65.19 196 LYS A C 1
ATOM 1529 O O . LYS A 1 196 ? -9.440 2.656 26.169 1.00 65.19 196 LYS A O 1
ATOM 1534 N N . MET A 1 197 ? -7.570 2.556 24.943 1.00 70.00 197 MET A N 1
ATOM 1535 C CA . MET A 1 197 ? -8.191 3.040 23.707 1.00 70.00 197 MET A CA 1
ATOM 1536 C C . MET A 1 197 ? -9.277 2.085 23.198 1.00 70.00 197 MET A C 1
ATOM 1538 O O . MET A 1 197 ? -10.356 2.543 22.833 1.00 70.00 197 MET A O 1
ATOM 1542 N N . VAL A 1 198 ? -9.006 0.774 23.186 1.00 67.19 198 VAL A N 1
ATOM 1543 C CA . VAL A 1 198 ? -9.986 -0.243 22.766 1.00 67.19 198 VAL A CA 1
ATOM 1544 C C . VAL A 1 198 ? -11.190 -0.235 23.702 1.00 67.19 198 VAL A C 1
ATOM 1546 O O . VAL A 1 198 ? -12.317 -0.300 23.231 1.00 67.19 198 VAL A O 1
ATOM 1549 N N . GLN A 1 199 ? -10.961 -0.093 25.006 1.00 67.19 199 GLN A N 1
ATOM 1550 C CA . GLN A 1 199 ? -12.040 -0.030 25.982 1.00 67.19 199 GLN A CA 1
ATOM 1551 C C . GLN A 1 199 ? -12.924 1.211 25.798 1.00 67.19 199 GLN A C 1
ATOM 1553 O O . GLN A 1 199 ? -14.135 1.065 25.692 1.00 67.19 199 GLN A O 1
ATOM 1558 N N . ILE A 1 200 ? -12.324 2.392 25.621 1.00 70.94 200 ILE A N 1
ATOM 1559 C CA . ILE A 1 200 ? -13.061 3.624 25.296 1.00 70.94 200 ILE A CA 1
ATOM 1560 C C . ILE A 1 200 ? -13.867 3.457 23.993 1.00 70.94 200 ILE A C 1
ATOM 1562 O O . ILE A 1 200 ? -14.969 3.971 23.877 1.00 70.94 200 ILE A O 1
ATOM 1566 N N . MET A 1 201 ? -13.341 2.743 22.989 1.00 70.06 201 MET A N 1
ATOM 1567 C CA . MET A 1 201 ? -14.093 2.483 21.752 1.00 70.06 201 MET A CA 1
ATOM 1568 C C . MET A 1 201 ? -15.298 1.560 21.950 1.00 70.06 201 MET A C 1
ATOM 1570 O O . MET A 1 201 ? -16.257 1.687 21.199 1.00 70.06 201 MET A O 1
ATOM 1574 N N . ILE A 1 202 ? -15.229 0.615 22.889 1.00 69.12 202 ILE A N 1
ATOM 1575 C CA . ILE A 1 202 ? -16.346 -0.286 23.202 1.00 69.12 202 ILE A CA 1
ATOM 1576 C C . ILE A 1 202 ? -17.410 0.471 24.002 1.00 69.12 202 ILE A C 1
ATOM 1578 O O . ILE A 1 202 ? -18.583 0.395 23.658 1.00 69.12 202 ILE A O 1
ATOM 1582 N N . GLU A 1 203 ? -16.997 1.248 25.006 1.00 71.25 203 GLU A N 1
ATOM 1583 C CA . GLU A 1 203 ? -17.895 2.062 25.840 1.00 71.25 203 GLU A CA 1
ATOM 1584 C C . GLU A 1 203 ? -18.701 3.061 24.989 1.00 71.25 203 GLU A C 1
ATOM 1586 O O . GLU A 1 203 ? -19.926 3.096 25.090 1.00 71.25 203 GLU A O 1
ATOM 1591 N N . ASP A 1 204 ? -18.052 3.767 24.054 1.00 72.12 204 ASP A N 1
ATOM 1592 C CA . ASP A 1 204 ? -18.739 4.655 23.102 1.00 72.12 204 ASP A CA 1
ATOM 1593 C C . ASP A 1 204 ? -19.809 3.921 22.263 1.00 72.12 204 ASP A C 1
ATOM 1595 O O . ASP A 1 204 ? -20.855 4.485 21.949 1.00 72.12 204 ASP A O 1
ATOM 1599 N N . GLN A 1 205 ? -19.568 2.660 21.880 1.00 66.06 205 GLN A N 1
ATOM 1600 C CA . GLN A 1 205 ? -20.537 1.889 21.091 1.00 66.06 205 GLN A CA 1
ATOM 1601 C C . GLN A 1 205 ? -21.759 1.464 21.911 1.00 66.06 205 GLN A C 1
ATOM 1603 O O . GLN A 1 205 ? -22.866 1.390 21.371 1.00 66.06 205 GLN A O 1
ATOM 1608 N N . GLU A 1 206 ? -21.568 1.161 23.194 1.00 65.19 206 GLU A N 1
ATOM 1609 C CA . GLU A 1 206 ? -22.652 0.788 24.105 1.00 65.19 206 GLU A CA 1
ATOM 1610 C C . GLU A 1 206 ? -23.531 2.001 24.460 1.00 65.19 206 GLU A C 1
ATOM 1612 O O . GLU A 1 206 ? -24.761 1.882 24.521 1.00 65.19 206 GLU A O 1
ATOM 1617 N N . GLU A 1 207 ? -22.933 3.186 24.617 1.00 63.88 207 GLU A N 1
ATOM 1618 C CA . GLU A 1 207 ? -23.670 4.443 24.813 1.00 63.88 207 GLU A CA 1
ATOM 1619 C C . GLU A 1 207 ? -24.512 4.817 23.578 1.00 63.88 207 GLU A C 1
ATOM 1621 O O . GLU A 1 207 ? -25.697 5.136 23.712 1.00 63.88 207 GLU A O 1
ATOM 1626 N N . ASP A 1 208 ? -23.969 4.671 22.365 1.00 60.00 208 ASP A N 1
ATOM 1627 C CA . ASP A 1 208 ? -24.726 4.927 21.132 1.00 60.00 208 ASP A CA 1
ATOM 1628 C C . ASP A 1 208 ? -25.914 3.953 20.975 1.00 60.00 208 ASP A C 1
ATOM 1630 O O . ASP A 1 208 ? -27.033 4.379 20.676 1.00 60.00 208 ASP A O 1
ATOM 1634 N N . CYS A 1 209 ? -25.723 2.655 21.250 1.00 53.53 209 CYS A N 1
ATOM 1635 C CA . CYS A 1 209 ? -26.789 1.648 21.133 1.00 53.53 209 CYS A CA 1
ATOM 1636 C C . CYS A 1 209 ? -27.890 1.782 22.200 1.00 53.53 209 CYS A C 1
ATOM 1638 O O . CYS A 1 209 ? -29.035 1.396 21.960 1.00 53.53 209 CYS A O 1
ATOM 1640 N N . SER A 1 210 ? -27.568 2.306 23.385 1.00 53.66 210 SER A N 1
ATOM 1641 C CA . SER A 1 210 ? -28.553 2.498 24.458 1.00 53.66 210 SER A CA 1
ATOM 1642 C C . SER A 1 210 ? -29.445 3.723 24.224 1.00 53.66 210 SER A C 1
ATOM 1644 O O . SER A 1 210 ? -30.611 3.716 24.630 1.00 53.66 210 SER A O 1
ATOM 1646 N N . SER A 1 211 ? -28.965 4.721 23.478 1.00 50.09 211 SER A N 1
ATOM 1647 C CA . SER A 1 211 ? -29.737 5.922 23.138 1.00 50.09 211 SER A CA 1
ATOM 1648 C C . SER A 1 211 ? -30.902 5.674 22.158 1.00 50.09 211 SER A C 1
ATOM 1650 O O . SER A 1 211 ? -31.927 6.352 22.247 1.00 50.09 211 SER A O 1
ATOM 1652 N N . GLU A 1 212 ? -30.824 4.650 21.298 1.00 46.34 212 GLU A N 1
ATOM 1653 C CA . GLU A 1 212 ? -31.882 4.322 20.320 1.00 46.34 212 GLU A CA 1
ATOM 1654 C C . GLU A 1 212 ? -33.046 3.489 20.897 1.00 46.34 212 GLU A C 1
ATOM 1656 O O . GLU A 1 212 ? -34.070 3.306 20.239 1.00 46.34 212 GLU A O 1
ATOM 1661 N N . SER A 1 213 ? -32.946 3.016 22.144 1.00 43.44 213 SER A N 1
ATOM 1662 C CA . SER A 1 213 ? -33.973 2.162 22.773 1.00 43.44 213 SER A CA 1
ATOM 1663 C C . SER A 1 213 ? -35.032 2.914 23.599 1.00 43.44 213 SER A C 1
ATOM 1665 O O . SER A 1 213 ? -35.881 2.289 24.230 1.00 43.44 213 SER A O 1
ATOM 1667 N N . SER A 1 214 ? -35.034 4.253 23.573 1.00 41.72 214 SER A N 1
ATOM 1668 C CA . SER A 1 214 ? -35.895 5.090 24.430 1.00 41.72 214 SER A CA 1
ATOM 1669 C C . SER A 1 214 ? -36.931 5.952 23.691 1.00 41.72 214 SER A C 1
ATOM 1671 O O . SER A 1 214 ? -37.325 7.005 24.189 1.00 41.72 214 SER A O 1
ATOM 1673 N N . SER A 1 215 ? -37.440 5.513 22.531 1.00 40.91 215 SER A N 1
ATOM 1674 C CA . SER A 1 215 ? -38.615 6.158 21.924 1.00 40.91 215 SER A CA 1
ATOM 1675 C C . SER A 1 215 ? -39.776 5.189 21.676 1.00 40.91 215 SER A C 1
ATOM 1677 O O . SER A 1 215 ? -39.680 4.233 20.912 1.00 40.91 215 SER A O 1
ATOM 1679 N N . SER A 1 216 ? -40.900 5.516 22.321 1.00 41.72 216 SER A N 1
ATOM 1680 C CA . SER A 1 216 ? -42.265 4.991 22.177 1.00 41.72 216 SER A CA 1
ATOM 1681 C C . SER A 1 216 ? -42.600 3.613 22.773 1.00 41.72 216 SER A C 1
ATOM 1683 O O . SER A 1 216 ? -42.724 2.598 22.094 1.00 41.72 216 SER A O 1
ATOM 1685 N N . THR A 1 217 ? -42.953 3.616 24.058 1.00 33.78 217 THR A N 1
ATOM 1686 C CA . THR A 1 217 ? -44.180 2.928 24.492 1.00 33.78 217 THR A CA 1
ATOM 1687 C C . THR A 1 217 ? -44.880 3.839 25.497 1.00 33.78 217 THR A C 1
ATOM 1689 O O . THR A 1 217 ? -44.562 3.841 26.681 1.00 33.78 217 THR A O 1
ATOM 1692 N N . GLU A 1 218 ? -45.752 4.712 24.988 1.00 38.34 218 GLU A N 1
ATOM 1693 C CA . GLU A 1 218 ? -46.641 5.521 25.820 1.00 38.34 218 GLU A CA 1
ATOM 1694 C C . GLU A 1 218 ? -47.668 4.598 26.483 1.00 38.34 218 GLU A C 1
ATOM 1696 O O . GLU A 1 218 ? -48.313 3.775 25.831 1.00 38.34 218 GLU A O 1
ATOM 1701 N N . GLU A 1 219 ? -47.768 4.717 27.803 1.00 36.41 219 GLU A N 1
ATOM 1702 C CA . GLU A 1 219 ? -48.749 4.047 28.645 1.00 36.41 219 GLU A CA 1
ATOM 1703 C C . GLU A 1 219 ? -50.159 4.569 28.329 1.00 36.41 219 GLU A C 1
ATOM 1705 O O . GLU A 1 219 ? -50.476 5.731 28.586 1.00 36.41 219 GLU A O 1
ATOM 1710 N N . GLU A 1 220 ? -51.043 3.707 27.826 1.00 35.25 220 GLU A N 1
ATOM 1711 C CA . GLU A 1 220 ? -52.471 4.013 27.742 1.00 35.25 220 GLU A CA 1
ATOM 1712 C C . GLU A 1 220 ? -53.155 3.580 29.053 1.00 35.25 220 GLU A C 1
ATOM 1714 O O . GLU A 1 220 ? -53.514 2.419 29.257 1.00 35.25 220 GLU A O 1
ATOM 1719 N N . GLN A 1 221 ? -53.316 4.527 29.985 1.00 35.91 221 GLN A N 1
ATOM 1720 C CA . GLN A 1 221 ? -54.200 4.367 31.142 1.00 35.91 221 GLN A CA 1
ATOM 1721 C C . GLN A 1 221 ? -55.663 4.425 30.683 1.00 35.91 221 GLN A C 1
ATOM 1723 O O . GLN A 1 221 ? -56.218 5.504 30.475 1.00 35.91 221 GLN A O 1
ATOM 1728 N N . VAL A 1 222 ? -56.327 3.272 30.596 1.00 37.41 222 VAL A N 1
ATOM 1729 C CA . VAL A 1 222 ? -57.794 3.212 30.528 1.00 37.41 222 VAL A CA 1
ATOM 1730 C C . VAL A 1 222 ? -58.340 2.980 31.933 1.00 37.41 222 VAL A C 1
ATOM 1732 O O . VAL A 1 222 ? -58.325 1.870 32.462 1.00 37.41 222 VAL A O 1
ATOM 1735 N N . GLY A 1 223 ? -58.832 4.057 32.544 1.00 35.06 223 GLY A N 1
ATOM 1736 C CA . GLY A 1 223 ? -59.649 3.989 33.748 1.00 35.06 223 GLY A CA 1
ATOM 1737 C C . GLY A 1 223 ? -61.039 3.434 33.437 1.00 35.06 223 GLY A C 1
ATOM 1738 O O . GLY A 1 223 ? -61.728 3.929 32.545 1.00 35.06 223 GLY A O 1
ATOM 1739 N N . MET A 1 224 ? -61.491 2.455 34.220 1.00 36.12 224 MET A N 1
ATOM 1740 C CA . MET A 1 224 ? -62.887 2.026 34.238 1.00 36.12 224 MET A CA 1
ATOM 1741 C C . MET A 1 224 ? -63.377 2.022 35.688 1.00 36.12 224 MET A C 1
ATOM 1743 O O . MET A 1 224 ? -62.807 1.368 36.553 1.00 36.12 224 MET A O 1
ATOM 1747 N N . LYS A 1 225 ? -64.401 2.843 35.931 1.00 37.31 225 LYS A N 1
ATOM 1748 C CA . LYS A 1 225 ? -65.009 3.141 37.229 1.00 37.31 225 LYS A CA 1
ATOM 1749 C C . LYS A 1 225 ? -65.752 1.938 37.804 1.00 37.31 225 LYS A C 1
ATOM 1751 O O . LYS A 1 225 ? -66.527 1.298 37.093 1.00 37.31 225 LYS A O 1
ATOM 1756 N N . ASP A 1 226 ? -65.618 1.767 39.112 1.00 36.09 226 ASP A N 1
ATOM 1757 C CA . ASP A 1 226 ? -66.508 0.965 39.941 1.00 36.09 226 ASP A CA 1
ATOM 1758 C C . ASP A 1 226 ? -67.963 1.445 39.819 1.00 36.09 226 ASP A C 1
ATOM 1760 O O . ASP A 1 226 ? -68.268 2.641 39.897 1.00 36.09 226 ASP A O 1
ATOM 1764 N N . LYS A 1 227 ? -68.880 0.491 39.658 1.00 39.06 227 LYS A N 1
ATOM 1765 C CA . LYS A 1 227 ? -70.287 0.642 40.028 1.00 39.06 227 LYS A CA 1
ATOM 1766 C C . LYS A 1 227 ? -70.660 -0.511 40.949 1.00 39.06 227 LYS A C 1
ATOM 1768 O O . LYS A 1 227 ? -70.930 -1.616 40.489 1.00 39.06 227 LYS A O 1
ATOM 1773 N N . GLU A 1 228 ? -70.718 -0.216 42.241 1.00 41.72 228 GLU A N 1
ATOM 1774 C CA . GLU A 1 228 ? -71.620 -0.911 43.152 1.00 41.72 228 GLU A CA 1
ATOM 1775 C C . GLU A 1 228 ? -73.073 -0.634 42.732 1.00 41.72 228 GLU A C 1
ATOM 1777 O O . GLU A 1 228 ? -73.428 0.501 42.410 1.00 41.72 228 GLU A O 1
ATOM 1782 N N . ASN A 1 229 ? -73.902 -1.677 42.730 1.00 37.62 229 ASN A N 1
ATOM 1783 C CA . ASN A 1 229 ? -75.295 -1.650 43.183 1.00 37.62 229 ASN A CA 1
ATOM 1784 C C . ASN A 1 229 ? -75.770 -3.102 43.324 1.00 37.62 229 ASN A C 1
ATOM 1786 O O . ASN A 1 229 ? -75.632 -3.898 42.398 1.00 37.62 229 ASN A O 1
ATOM 1790 N N . GLY A 1 230 ? -76.269 -3.446 44.512 1.00 35.56 230 GLY A N 1
ATOM 1791 C CA . GLY A 1 230 ? -76.613 -4.813 44.894 1.00 35.56 230 GLY A CA 1
ATOM 1792 C C . GLY A 1 230 ? -78.059 -5.245 44.644 1.00 35.56 230 GLY A C 1
ATOM 1793 O O . GLY A 1 230 ? -78.808 -4.597 43.919 1.00 35.56 230 GLY A O 1
ATOM 1794 N N . CYS A 1 231 ? -78.413 -6.312 45.374 1.00 37.19 231 CYS A N 1
ATOM 1795 C CA . CYS A 1 231 ? -79.746 -6.882 45.613 1.00 37.19 231 CYS A CA 1
ATOM 1796 C C . CYS A 1 231 ? -80.352 -7.589 44.381 1.00 37.19 231 CYS A C 1
ATOM 1798 O O . CYS A 1 231 ? -80.781 -6.957 43.424 1.00 37.19 231 CYS A O 1
ATOM 1800 N N . THR A 1 232 ? -80.375 -8.919 44.311 1.00 41.75 232 THR A N 1
ATOM 1801 C CA . THR A 1 232 ? -81.240 -9.858 45.055 1.00 41.75 232 THR A CA 1
ATOM 1802 C C . THR A 1 232 ? -80.778 -11.282 44.768 1.00 41.75 232 THR A C 1
ATOM 1804 O O . THR A 1 232 ? -80.217 -11.492 43.668 1.00 41.75 232 THR A O 1
#

Radius of gyration: 41.49 Å; Cα contacts (8 Å, |Δi|>4): 187; chains: 1; bounding box: 170×51×112 Å

pLDDT: mean 76.69, std 20.46, range [30.55, 97.19]

InterPro domains:
  IPR012337 Ribonuclease H-like superfamily [SSF53098] (111-201)

Solvent-accessible surface area (backbone atoms only — not comparable to full-atom values): 14360 Å² total; per-residue (Å²): 142,85,89,83,88,80,91,77,89,82,80,94,82,64,68,65,63,56,50,51,50,51,51,51,52,51,52,51,52,52,50,52,47,47,57,70,72,58,62,91,78,81,91,76,97,77,53,72,65,61,53,51,51,64,59,45,41,44,47,75,74,66,74,42,61,56,64,54,51,68,35,68,74,50,40,71,62,49,49,64,51,37,50,73,73,68,55,80,71,77,80,35,45,69,56,46,52,54,50,49,52,52,53,49,53,53,51,50,52,53,49,32,63,71,50,59,98,41,64,32,32,40,38,51,46,77,51,76,55,94,95,41,33,37,38,36,39,31,39,36,35,76,56,97,92,37,85,44,80,47,78,78,46,77,44,78,54,85,77,82,83,45,37,68,61,52,43,51,58,49,49,54,57,42,49,75,51,70,56,53,75,90,29,60,75,47,70,52,52,91,47,75,46,50,46,52,31,49,49,54,57,50,52,56,52,54,56,59,60,57,64,73,74,78,77,85,83,82,82,83,84,80,87,79,83,89,77,90,80,82,89,133

Secondary structure (DSSP, 8-state):
-------------SHHHHHHHHHHHHHHHHHHHHHHH----------HHHHHHHHHHHHHTS---GGGGG-HHHHHHHHHHHHHTTS----SHHHHHHHHHHHHHHHHHHHHHHHTT--EEEEEEEEEETTEEEEEEEEEEEETTEEEEEEEEEEEE-S---HHHHHHHHHHHHHHTT--GGGEEEEE-SSHHHHHHHHHHHHHHHHHHHHTT-S-----------------

Nearest PDB structures (foldseek):
  8sjd-assembly1_A  TM=6.060E-01  e=1.153E-07  Musca domestica
  8sjd-assembly1_D  TM=5.995E-01  e=3.707E-07  Musca domestica
  7n46-assembly1_A  TM=4.349E-01  e=9.683E-02  Escherichia coli K-12
  3idh-assembly1_A  TM=3.958E-01  e=8.053E-02  Homo sapiens
  3qic-assembly1_A  TM=4.288E-01  e=2.152E-01  Homo sapiens

Foldseek 3Di:
DDDDDDDDDDDPPDPPVVVVVVVVVVVVVVVVVCVVVPDPDDDDDDAPVRLLVVLLCCVPPVVDAQCCQVDPVSCVVCVVVCVVNPVPDDRGSVVSVVVNVVVVVVVLLVVLVVCPPFAKEWEWDWDDDPQKIKIWIKIWTDDPNDIDIDTQDIDIDHDDPALVVVLVVNCVSCVSSVHDLVSYDYYDDPDPSPVVNRVVSVVVVVVVVVVVPPDDDDDDDDDDDDDDDDDD

Sequence (232 aa):
MFNFHFQKGREKESGSELELQKKKSTLSVQSALYAVFYRKRVQVNIDESKLVDACVEPVTCNGRSFTLMEDSGFKKIIDPIIEGLGGKIAINAQNLRHKVAEAAANMCNVIKDEIKNRLICLKLDCATRIDRSILGINIQFIAGGQIVLRTLAMREIKGRHTSEFLKTLVMDSITNYGIKPMQLYSGTDNGSNMVKMVQIMIEDQEEDCSSESSSSTEEEQVGMKDKENGCT

Organism: Alligator mississippiensis (NCBI:txid8496)

Mean predicted aligned error: 15.42 Å